Protein AF-A0A2B4QYE7-F1 (afdb_monomer)

Radius of gyration: 21.82 Å; Cα contacts (8 Å, |Δi|>4): 461; chains: 1; bounding box: 47×57×59 Å

pLDDT: mean 87.21, std 12.72, range [33.88, 98.0]

Foldseek 3Di:
DAAPCLPQQVVCVCVQVVQVPPADCVFLQAVLQAAPPPVRVVVVVVCCVAPPDQVHVVLVPAQLHPCLLVVLSVLCVVVDDPVCPVLVVLCVVLVNQDCVLQPLLVCNVVVVVVVVVSVVVVVVSVVVQDVDPVSVVPHHHHYDYDDDDDDPLVPCVLDQLSLQSCCRPNLPVRQKGFPLDDDPQQPDACVQQVVVAPPPDTPVRQSVSRQKMKGWQ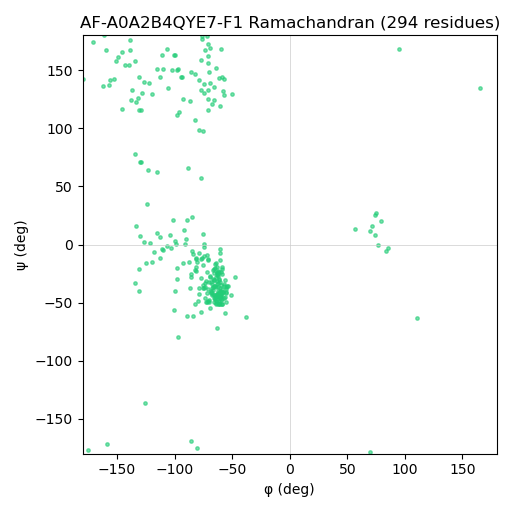CSSPPRDGRCPVPVVTDNRDAFGKMWIWGQHPVSGIGTAWMWGYSHDDPVTHIDGPVDDSVVNVVRSVRVVSSVVSNRD

Solvent-accessible surface area (backbone atoms only — not comparable to full-atom values): 16447 Å² total; per-residue (Å²): 36,46,65,38,43,38,60,51,46,56,60,42,32,61,54,43,47,56,19,68,69,77,41,54,87,85,29,68,39,10,57,68,39,33,64,58,41,34,59,41,71,58,56,52,48,51,29,56,74,44,31,71,34,93,86,14,51,41,36,76,73,40,41,34,6,85,57,16,44,56,51,47,38,62,61,53,57,78,74,67,54,79,69,78,69,39,60,76,58,48,34,50,75,34,58,60,63,49,54,91,58,44,43,90,35,55,48,59,64,49,50,52,52,51,48,50,53,52,52,49,54,50,47,58,62,43,54,78,78,36,90,49,75,82,50,56,78,77,72,48,30,41,29,30,63,90,91,88,90,88,74,83,65,82,82,46,76,85,42,51,54,54,52,33,44,33,46,34,63,39,98,52,50,75,64,54,29,50,35,81,67,81,55,86,49,53,79,83,49,60,87,79,43,37,88,76,52,54,90,98,52,45,62,74,52,33,32,74,72,52,29,23,30,32,36,76,36,60,80,52,52,97,50,51,44,15,34,75,91,40,92,92,42,76,68,43,75,84,54,20,27,41,39,35,32,38,46,40,95,87,46,47,36,27,65,49,39,36,26,48,48,72,58,69,46,97,91,34,55,77,45,29,86,85,50,53,75,65,59,34,49,49,52,53,47,53,52,46,51,36,50,46,58,42,24,72

Sequence (296 aa):
MITHLLRTHLFMEPVALASRRQLPALHPLWKLLSPHVRGVLAINTLGRERLIPAGGVADNTLSLGGGGHIALMKKYYKTLSWSSYDLPKVLKERGVLDANKLPGFYYRDDALRLWQAISDFAKDILSIYYHSDDDIQKASCQNVSHLGEVPLASKRWQDDRFYGAQFLNGCNPDTIKRCSKIPSNFPVTQELVGNLLDEGDTLKKAIKEGRLYMVDFKILEDIQLYGWNDENLEKRYMCAPFGLFYVKGTGDITPIAIQFHQEANETNPIWTPNDSELDWTFAKMWLRTADVQWHQ

InterPro domains:
  IPR000907 Lipoxygenase [PTHR11771] (1-138)
  IPR013819 Lipoxygenase, C-terminal [PF00305] (1-138)
  IPR013819 Lipoxygenase, C-terminal [PF00305] (155-296)
  IPR013819 Lipoxygenase, C-terminal [PS51393] (1-138)
  IPR013819 Lipoxygenase, C-terminal [PS51393] (157-296)
  IPR020834 Lipoxygenase, conserved site [PS00081] (26-36)
  IPR036226 Lipoxigenase, C-terminal domain superfamily [SSF48484] (1-138)
  IPR036226 Lipoxigenase, C-terminal domain superfamily [SSF48484] (151-296)

Mean predicted aligned error: 8.42 Å

Nearest PDB structures (foldseek):
  3vf1-assembly1_A  TM=9.430E-01  e=7.910E-16  Gersemia fruticosa
  3v99-assembly2_B  TM=8.945E-01  e=6.744E-14  Homo sapiens
  3v98-assembly1_A  TM=9.289E-01  e=6.415E-13  Homo sapiens
  7laf-assembly1_A  TM=8.996E-01  e=4.236E-13  Homo sapiens
  6n2w-assembly1_A  TM=9.153E-01  e=1.231E-12  Homo sapiens

Organism: Stylophora pistillata (NCBI:txid50429)

Secondary structure (DSSP, 8-state):
-IIIIIIIIIHHHHHHHHHHHH--TT-HHHHHTTTTSTTHHHHHHHIIIIISSTTSHHHHH-TTTTTHHHHHHHHHHTT--GGGG-HHHHHHHTT---TTTSTT-HHHHHHHHHHHHHHHHHHHHHHTT-SSHHHHTT--B----------GGGG-TT-HHHHHHHHHHSS-TTS-EE-SS--TTS---HHHHGGGS-TT--HHHHHHHT-EEEEE-GGGTTPPPTTTT-TTS--------EEEEEE-TTS-EEEEEEESSSS-BTTB-EE-TTS-HHHHHHHHHHHHHHHHHHH-

Structure (mmCIF, N/CA/C/O backbone):
data_AF-A0A2B4QYE7-F1
#
_entry.id   AF-A0A2B4QYE7-F1
#
loop_
_atom_site.group_PDB
_atom_site.id
_atom_site.type_symbol
_atom_site.label_atom_id
_atom_site.label_alt_id
_atom_site.label_comp_id
_atom_site.label_asym_id
_atom_site.label_entity_id
_atom_site.label_seq_id
_atom_site.pdbx_PDB_ins_code
_atom_site.Cartn_x
_atom_site.Cartn_y
_atom_site.Cartn_z
_atom_site.occupancy
_atom_site.B_iso_or_equiv
_atom_site.auth_seq_id
_atom_site.auth_comp_id
_atom_site.auth_asym_id
_atom_site.auth_atom_id
_atom_site.pdbx_PDB_model_num
ATOM 1 N N . MET A 1 1 ? 4.552 7.925 -1.707 1.00 8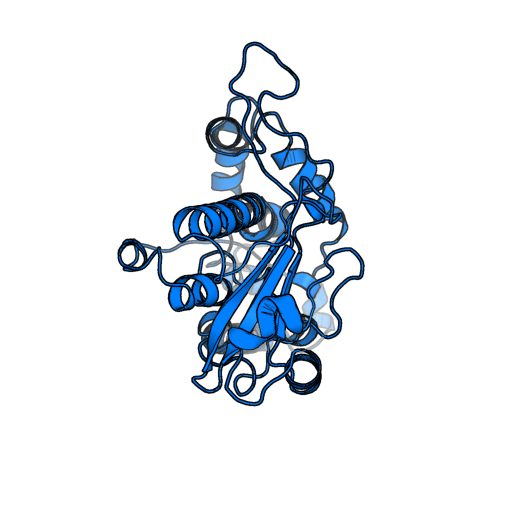9.31 1 MET A N 1
ATOM 2 C CA . MET A 1 1 ? 6.004 7.834 -1.939 1.00 89.31 1 MET A CA 1
ATOM 3 C C . MET A 1 1 ? 6.473 6.410 -2.177 1.00 89.31 1 MET A C 1
ATOM 5 O O . MET A 1 1 ? 7.343 6.192 -3.010 1.00 89.31 1 MET A O 1
ATOM 9 N N . ILE A 1 2 ? 5.955 5.440 -1.425 1.00 92.81 2 ILE A N 1
ATOM 10 C CA . ILE A 1 2 ? 6.353 4.033 -1.446 1.00 92.81 2 ILE A CA 1
ATOM 11 C C . ILE A 1 2 ? 5.645 3.249 -2.561 1.00 92.81 2 ILE A C 1
ATOM 13 O O . ILE A 1 2 ? 6.326 2.695 -3.420 1.00 92.81 2 ILE A O 1
ATOM 17 N N . THR A 1 3 ? 4.309 3.154 -2.551 1.00 91.12 3 THR A N 1
ATOM 18 C CA . THR A 1 3 ? 3.595 2.188 -3.418 1.00 91.12 3 THR A CA 1
ATOM 19 C C . THR A 1 3 ? 3.639 2.557 -4.897 1.00 91.12 3 THR A C 1
ATOM 21 O O . THR A 1 3 ? 3.795 1.666 -5.726 1.00 91.12 3 THR A O 1
ATOM 24 N N . HIS A 1 4 ? 3.539 3.843 -5.229 1.00 93.00 4 HIS A N 1
ATOM 25 C CA . HIS A 1 4 ? 3.579 4.316 -6.609 1.00 93.00 4 HIS A CA 1
ATOM 26 C C . HIS A 1 4 ? 4.994 4.792 -6.981 1.00 93.00 4 HIS A C 1
ATOM 28 O O . HIS A 1 4 ? 5.735 4.005 -7.570 1.00 93.00 4 HIS A O 1
ATOM 34 N N . LEU A 1 5 ? 5.440 6.000 -6.607 1.00 93.56 5 LEU A N 1
ATOM 35 C CA . LEU A 1 5 ? 6.708 6.546 -7.121 1.00 93.56 5 LEU A CA 1
ATOM 36 C C . LEU A 1 5 ? 7.925 5.631 -6.889 1.00 93.56 5 LEU A C 1
ATOM 38 O O . LEU A 1 5 ? 8.664 5.358 -7.834 1.00 93.56 5 LEU A O 1
ATOM 42 N N . LEU A 1 6 ? 8.143 5.122 -5.671 1.00 93.62 6 LEU A N 1
ATOM 43 C CA . LEU A 1 6 ? 9.280 4.233 -5.416 1.00 93.62 6 LEU A CA 1
ATOM 44 C C . LEU A 1 6 ? 9.114 2.865 -6.092 1.00 93.62 6 LEU A C 1
ATOM 46 O O . LEU A 1 6 ? 10.011 2.448 -6.821 1.00 93.62 6 LEU A O 1
ATOM 50 N N . ARG A 1 7 ? 8.008 2.153 -5.838 1.00 93.44 7 ARG A N 1
ATOM 51 C CA . ARG A 1 7 ? 7.858 0.736 -6.225 1.00 93.44 7 ARG A CA 1
ATOM 52 C C . ARG A 1 7 ? 7.455 0.498 -7.680 1.00 93.44 7 ARG A C 1
ATOM 54 O O . ARG A 1 7 ? 7.763 -0.574 -8.187 1.00 93.44 7 ARG A O 1
ATOM 61 N N . THR A 1 8 ? 6.831 1.450 -8.377 1.00 91.12 8 THR A N 1
ATOM 62 C CA . THR A 1 8 ? 6.569 1.307 -9.822 1.00 91.12 8 THR A CA 1
ATOM 63 C C . THR A 1 8 ? 7.586 2.078 -10.656 1.00 91.12 8 THR A C 1
ATOM 65 O O . THR A 1 8 ? 8.278 1.476 -11.473 1.00 91.12 8 THR A O 1
ATOM 68 N N . HIS A 1 9 ? 7.737 3.387 -10.439 1.00 93.44 9 HIS A N 1
ATOM 69 C CA . HIS A 1 9 ? 8.561 4.237 -11.309 1.00 93.44 9 HIS A CA 1
ATOM 70 C C . HIS A 1 9 ? 10.060 4.077 -11.051 1.00 93.44 9 HIS A C 1
ATOM 72 O O . HIS A 1 9 ? 10.808 3.745 -11.970 1.00 93.44 9 HIS A O 1
ATOM 78 N N . LEU A 1 10 ? 10.526 4.318 -9.822 1.00 92.88 10 LEU A N 1
ATOM 79 C CA . LEU A 1 10 ? 11.963 4.353 -9.518 1.00 92.88 10 LEU A CA 1
ATOM 80 C C . LEU A 1 10 ? 12.586 2.950 -9.467 1.00 92.88 10 LEU A C 1
ATOM 82 O O . LEU A 1 10 ? 13.703 2.771 -9.942 1.00 92.88 10 LEU A O 1
ATOM 86 N N . PHE A 1 11 ? 11.877 1.940 -8.951 1.00 90.12 11 PHE A N 1
ATOM 87 C CA . PHE A 1 11 ? 12.387 0.564 -8.881 1.00 90.12 11 PHE A CA 1
ATOM 88 C C . PHE A 1 11 ? 12.497 -0.107 -10.262 1.00 90.12 11 PHE A C 1
ATOM 90 O O . PHE A 1 11 ? 13.423 -0.884 -10.496 1.00 90.12 11 PHE A O 1
ATOM 97 N N . MET A 1 12 ? 11.615 0.232 -11.210 1.00 90.25 12 MET A N 1
ATOM 98 C CA . MET A 1 12 ? 11.707 -0.268 -12.589 1.00 90.25 12 MET A CA 1
ATOM 99 C C . MET A 1 12 ? 12.661 0.547 -13.471 1.00 90.25 12 MET A C 1
ATOM 101 O O . MET A 1 12 ? 12.963 0.118 -14.584 1.00 90.25 12 MET A O 1
ATOM 105 N N . GLU A 1 13 ? 13.183 1.691 -13.018 1.00 89.62 13 GLU A N 1
ATOM 106 C CA . GLU A 1 13 ? 14.114 2.497 -13.816 1.00 89.62 13 GLU A CA 1
ATOM 107 C C . GLU A 1 13 ? 15.478 1.821 -14.039 1.00 89.62 13 GLU A C 1
ATOM 109 O O . GLU A 1 13 ? 15.919 1.788 -15.190 1.00 89.62 13 GLU A O 1
ATOM 114 N N . PRO A 1 14 ? 16.123 1.187 -13.034 1.00 86.88 14 PRO A N 1
ATOM 115 C CA . PRO A 1 14 ? 17.277 0.320 -13.262 1.00 86.88 14 PRO A CA 1
ATOM 116 C C . PRO A 1 14 ? 16.987 -0.802 -14.260 1.00 86.88 14 PRO A C 1
ATOM 118 O O . PRO A 1 14 ? 17.834 -1.084 -15.103 1.00 86.88 14 PRO A O 1
ATOM 121 N N . VAL A 1 15 ? 15.783 -1.392 -14.235 1.00 83.88 15 VAL A N 1
ATOM 122 C CA . VAL A 1 15 ? 15.375 -2.403 -15.224 1.00 83.88 15 VAL A CA 1
ATOM 123 C C . VAL A 1 15 ? 15.281 -1.771 -16.610 1.00 83.88 15 VAL A C 1
ATOM 125 O O . VAL A 1 15 ? 15.893 -2.279 -17.545 1.00 83.88 15 VAL A O 1
ATOM 128 N N . ALA A 1 16 ? 14.596 -0.634 -16.758 1.00 83.56 16 ALA A N 1
ATOM 129 C CA . ALA A 1 16 ? 14.464 0.108 -18.014 1.00 83.56 16 ALA A CA 1
ATOM 130 C C . ALA A 1 16 ? 15.818 0.589 -18.580 1.00 83.56 16 ALA A C 1
ATOM 132 O O . ALA A 1 16 ? 15.993 0.647 -19.797 1.00 83.56 16 ALA A O 1
ATOM 133 N N . LEU A 1 17 ? 16.789 0.899 -17.716 1.00 80.94 17 LEU A N 1
ATOM 134 C CA . LEU A 1 17 ? 18.129 1.348 -18.093 1.00 80.94 17 LEU A CA 1
ATOM 135 C C . LEU A 1 17 ? 19.067 0.186 -18.439 1.00 80.94 17 LEU A C 1
ATOM 137 O O . LEU A 1 17 ? 19.680 0.205 -19.504 1.00 80.94 17 LEU A O 1
ATOM 141 N N . ALA A 1 18 ? 19.176 -0.827 -17.573 1.00 77.88 18 ALA A N 1
ATOM 142 C CA . ALA A 1 18 ? 19.977 -2.024 -17.834 1.00 77.88 18 ALA A CA 1
ATOM 143 C C . ALA A 1 18 ? 19.497 -2.715 -19.114 1.00 77.88 18 ALA A C 1
ATOM 145 O O . ALA A 1 18 ? 20.308 -3.076 -19.967 1.00 77.88 18 ALA A O 1
ATOM 146 N N . SER A 1 19 ? 18.173 -2.769 -19.299 1.00 76.31 19 SER A N 1
ATOM 147 C CA . SER A 1 19 ? 17.573 -3.288 -20.520 1.00 76.31 19 SER A CA 1
ATOM 148 C C . SER A 1 19 ? 17.992 -2.497 -21.769 1.00 76.31 19 SER A C 1
ATOM 150 O O . SER A 1 19 ? 18.412 -3.094 -22.754 1.00 76.31 19 SER A O 1
ATOM 152 N N . ARG A 1 20 ? 18.010 -1.152 -21.738 1.00 78.19 20 ARG A N 1
ATOM 153 C CA . ARG A 1 20 ? 18.518 -0.348 -22.877 1.00 78.19 20 ARG A CA 1
ATOM 154 C C . ARG A 1 20 ? 19.996 -0.553 -23.186 1.00 78.19 20 ARG A C 1
ATOM 156 O O . ARG A 1 20 ? 20.420 -0.226 -24.290 1.00 78.19 20 ARG A O 1
ATOM 163 N N . ARG A 1 21 ? 20.793 -0.996 -22.213 1.00 75.62 21 ARG A N 1
ATOM 164 C CA . ARG A 1 21 ? 22.256 -0.882 -22.262 1.00 75.62 21 ARG A CA 1
ATOM 165 C C . ARG A 1 21 ? 23.001 -2.122 -22.726 1.00 75.62 21 ARG A C 1
ATOM 167 O O . ARG A 1 21 ? 24.172 -1.984 -23.062 1.00 75.62 21 ARG A O 1
ATOM 174 N N . GLN A 1 22 ? 22.412 -3.314 -22.675 1.00 72.56 22 GLN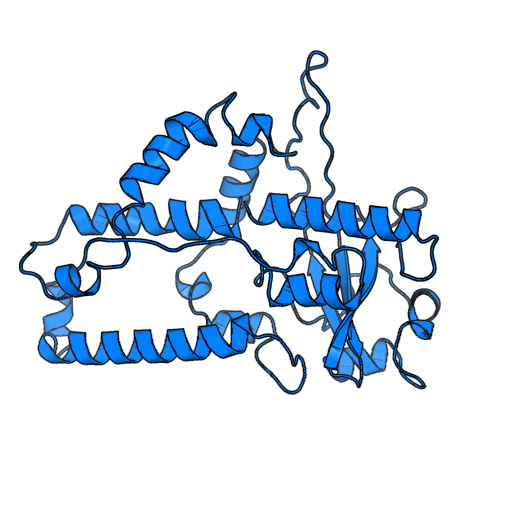 A N 1
ATOM 175 C CA . GLN A 1 22 ? 23.169 -4.562 -22.888 1.00 72.56 22 GLN A CA 1
ATOM 176 C C . GLN A 1 22 ? 22.698 -5.364 -24.117 1.00 72.56 22 GLN A C 1
ATOM 178 O O . GLN A 1 22 ? 23.299 -6.382 -24.439 1.00 72.56 22 GLN A O 1
ATOM 183 N N . LEU A 1 23 ? 21.608 -4.948 -24.779 1.00 71.19 23 LEU A N 1
ATOM 184 C CA . LEU A 1 23 ? 20.638 -5.897 -25.340 1.00 71.19 23 LEU A CA 1
ATOM 185 C C . LEU A 1 23 ? 20.165 -5.486 -26.749 1.00 71.19 23 LEU A C 1
ATOM 187 O O . LEU A 1 23 ? 19.668 -4.370 -26.912 1.00 71.19 23 LEU A O 1
ATOM 191 N N . PRO A 1 24 ? 20.294 -6.346 -27.781 1.00 75.06 24 PRO A N 1
ATOM 192 C CA . PRO A 1 24 ? 19.899 -6.004 -29.152 1.00 75.06 24 PRO A CA 1
ATOM 193 C C . PRO A 1 24 ? 18.381 -5.878 -29.364 1.00 75.06 24 PRO A C 1
ATOM 195 O O . PRO A 1 24 ? 17.604 -6.662 -28.833 1.00 75.06 24 PRO A O 1
ATOM 198 N N . ALA A 1 25 ? 17.940 -5.009 -30.280 1.00 74.50 25 ALA A N 1
ATOM 199 C CA . ALA A 1 25 ? 16.522 -4.909 -30.676 1.00 74.50 25 ALA A CA 1
ATOM 200 C C . ALA A 1 25 ? 15.964 -6.172 -31.384 1.00 74.50 25 ALA A C 1
ATOM 202 O O . ALA A 1 25 ? 14.748 -6.371 -31.494 1.00 74.50 25 ALA A O 1
ATOM 203 N N . LEU A 1 26 ? 16.848 -7.053 -31.865 1.00 77.75 26 LEU A N 1
ATOM 204 C CA . LEU A 1 26 ? 16.494 -8.375 -32.397 1.00 77.75 26 LEU A CA 1
ATOM 205 C C . LEU A 1 26 ? 16.139 -9.389 -31.299 1.00 77.75 26 LEU A C 1
ATOM 207 O O . LEU A 1 26 ? 15.509 -10.398 -31.594 1.00 77.75 26 LEU A O 1
ATOM 211 N N . HIS A 1 27 ? 16.511 -9.117 -30.052 1.00 76.81 27 HIS A N 1
ATOM 212 C CA . HIS A 1 27 ? 16.502 -10.087 -28.971 1.00 76.81 27 HIS A CA 1
ATOM 213 C C . HIS A 1 27 ? 15.078 -10.500 -28.528 1.00 76.81 27 HIS A C 1
ATOM 215 O O . HIS A 1 27 ? 14.226 -9.620 -28.382 1.00 76.81 27 HIS A O 1
ATOM 221 N N . PRO A 1 28 ? 14.788 -11.787 -28.236 1.00 79.31 28 PRO A N 1
ATOM 222 C CA . PRO A 1 28 ? 13.455 -12.223 -27.801 1.00 79.31 28 PRO A CA 1
ATOM 223 C C . PRO A 1 28 ? 12.987 -11.515 -26.528 1.00 79.31 28 PRO A C 1
ATOM 225 O O . PRO A 1 28 ? 11.938 -10.876 -26.530 1.00 79.31 28 PRO A O 1
ATOM 228 N N . LEU A 1 29 ? 13.811 -11.502 -25.474 1.00 78.44 29 LEU A N 1
ATOM 229 C CA . LEU A 1 29 ? 13.509 -10.720 -24.275 1.00 78.44 29 LEU A CA 1
ATOM 230 C C . LEU A 1 29 ? 13.455 -9.203 -24.529 1.00 78.44 29 LEU A C 1
ATOM 232 O O . LEU A 1 29 ? 12.700 -8.550 -23.815 1.00 78.44 29 LEU A O 1
ATOM 236 N N . TRP A 1 30 ? 14.149 -8.628 -25.536 1.00 79.12 30 TRP A N 1
ATOM 237 C CA . TRP A 1 30 ? 13.866 -7.235 -25.930 1.00 79.12 30 TRP A CA 1
ATOM 238 C C . TRP A 1 30 ? 12.392 -7.132 -26.286 1.00 79.12 30 TRP A C 1
ATOM 240 O O . TRP A 1 30 ? 11.671 -6.412 -25.612 1.00 79.12 30 TRP A O 1
ATOM 250 N N . LYS A 1 31 ? 11.937 -7.914 -27.271 1.00 79.62 31 L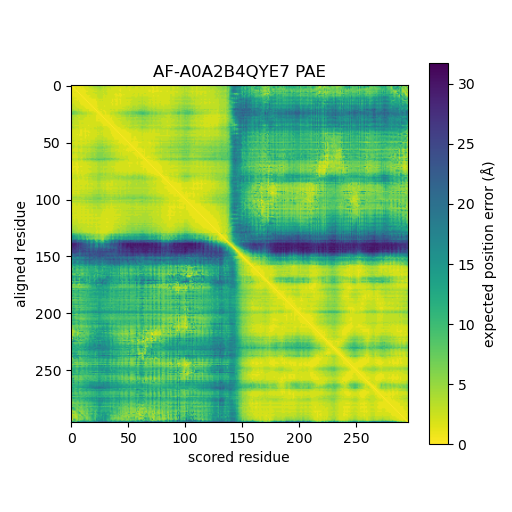YS A N 1
ATOM 251 C CA . LYS A 1 31 ? 10.563 -7.876 -27.796 1.00 79.62 31 LYS A CA 1
ATOM 252 C C . LYS A 1 31 ? 9.505 -8.174 -26.727 1.00 79.62 31 LYS A C 1
ATOM 254 O O . LYS A 1 31 ? 8.521 -7.444 -26.663 1.00 79.62 31 LYS A O 1
ATOM 259 N N . LEU A 1 32 ? 9.717 -9.175 -25.867 1.00 83.38 32 LEU A N 1
ATOM 260 C CA . LEU A 1 32 ? 8.792 -9.502 -24.773 1.00 83.38 32 LEU A CA 1
ATOM 261 C C . LEU A 1 32 ? 8.699 -8.368 -23.751 1.00 83.38 32 LEU A C 1
ATOM 263 O O . LEU A 1 32 ? 7.608 -7.935 -23.412 1.00 83.38 32 LEU A O 1
ATOM 267 N N . LEU A 1 33 ? 9.832 -7.834 -23.294 1.00 84.31 33 LEU A N 1
ATOM 268 C CA . LEU A 1 33 ? 9.839 -6.691 -22.383 1.00 84.31 33 LEU A CA 1
ATOM 269 C C . LEU A 1 33 ? 9.740 -5.355 -23.130 1.00 84.31 33 LEU A C 1
ATOM 271 O O . LEU A 1 33 ? 10.177 -4.367 -22.551 1.00 84.31 33 LEU A O 1
ATOM 275 N N . SER A 1 34 ? 9.192 -5.340 -24.363 1.00 82.44 34 SER A N 1
ATOM 276 C CA . SER A 1 34 ? 8.970 -4.180 -25.252 1.00 82.44 34 SER A CA 1
ATOM 277 C C . SER A 1 34 ? 7.564 -3.570 -25.279 1.00 82.44 34 SER A C 1
ATOM 279 O O . SER A 1 34 ? 7.411 -2.563 -25.969 1.00 82.44 34 SER A O 1
ATOM 281 N N . PRO A 1 35 ? 6.562 -4.042 -24.521 1.00 87.44 35 PRO A N 1
ATOM 282 C CA . PRO A 1 35 ? 5.332 -3.293 -24.265 1.00 87.44 35 PRO A CA 1
ATOM 283 C C . PRO A 1 35 ? 5.042 -3.087 -22.759 1.00 87.44 35 PRO A C 1
ATOM 285 O O . PRO A 1 35 ? 3.883 -3.057 -22.356 1.00 87.44 35 PRO A O 1
ATOM 288 N N . HIS A 1 36 ? 6.089 -2.910 -21.930 1.00 87.19 36 HIS A N 1
ATOM 289 C CA . HIS A 1 36 ? 6.006 -2.611 -20.486 1.00 87.19 36 HIS A CA 1
ATOM 290 C C . HIS A 1 36 ? 6.860 -1.419 -19.934 1.00 87.19 36 HIS A C 1
ATOM 292 O O . HIS A 1 36 ? 6.361 -0.679 -19.096 1.00 87.19 36 HIS A O 1
ATOM 298 N N . VAL A 1 37 ? 8.119 -1.163 -20.356 1.00 86.25 37 VAL A N 1
ATOM 299 C CA . VAL A 1 37 ? 9.057 -0.197 -19.689 1.00 86.25 37 VAL A CA 1
ATOM 300 C C . VAL A 1 37 ? 9.533 1.079 -20.450 1.00 86.25 37 VAL A C 1
ATOM 302 O O . VAL A 1 37 ? 10.408 1.788 -19.949 1.00 86.25 37 VAL A O 1
ATOM 305 N N . ARG A 1 38 ? 8.991 1.461 -21.625 1.00 87.00 38 ARG A N 1
ATOM 306 C CA . ARG A 1 38 ? 9.147 2.851 -22.172 1.00 87.00 38 ARG A CA 1
ATOM 307 C C . ARG A 1 38 ? 8.105 3.747 -21.504 1.00 87.00 38 ARG A C 1
ATOM 309 O O . ARG A 1 38 ? 7.004 3.301 -21.207 1.00 87.00 38 ARG A O 1
ATOM 316 N N . GLY A 1 39 ? 8.462 5.010 -21.298 1.00 89.12 39 GLY A N 1
ATOM 317 C CA . GLY A 1 39 ? 7.766 5.919 -20.392 1.00 89.12 39 GLY A CA 1
ATOM 318 C C . GLY A 1 39 ? 8.674 6.193 -19.201 1.00 89.12 39 GLY A C 1
ATOM 319 O O . GLY A 1 39 ? 9.167 7.308 -19.090 1.00 89.12 39 GLY A O 1
ATOM 320 N N . VAL A 1 40 ? 9.000 5.149 -18.426 1.00 92.00 40 VAL A N 1
ATOM 321 C CA . VAL A 1 40 ? 9.794 5.181 -17.175 1.00 92.00 40 VAL A CA 1
ATOM 322 C C . VAL A 1 40 ? 10.966 6.175 -17.208 1.00 92.00 40 VAL A C 1
ATOM 324 O O . VAL A 1 40 ? 10.945 7.165 -16.493 1.00 92.00 40 VAL A O 1
ATOM 327 N N . LEU A 1 41 ? 11.955 6.005 -18.093 1.00 91.12 41 LEU A N 1
ATOM 328 C CA . LEU A 1 41 ? 13.129 6.900 -18.135 1.00 91.12 41 LEU A CA 1
ATOM 329 C C . LEU A 1 41 ? 12.788 8.377 -18.431 1.00 91.12 41 LEU A C 1
ATOM 331 O O . LEU A 1 41 ? 13.483 9.277 -17.962 1.00 91.12 41 LEU A O 1
ATOM 335 N N . ALA A 1 42 ? 11.726 8.640 -19.199 1.00 91.56 42 ALA A N 1
ATOM 336 C CA . ALA A 1 42 ? 11.290 9.997 -19.518 1.00 91.56 42 ALA A CA 1
ATOM 337 C C . ALA A 1 42 ? 10.484 10.610 -18.363 1.00 91.56 42 ALA A C 1
ATOM 339 O O . ALA A 1 42 ? 10.797 11.714 -17.920 1.00 91.56 42 ALA A O 1
ATOM 340 N N . ILE A 1 43 ? 9.497 9.880 -17.827 1.00 93.25 43 ILE A N 1
ATOM 341 C CA . ILE A 1 43 ? 8.658 10.365 -16.723 1.00 93.25 43 ILE A CA 1
ATOM 342 C C . ILE A 1 43 ? 9.448 10.499 -15.417 1.00 93.25 43 ILE A C 1
ATOM 344 O O . ILE A 1 43 ? 9.219 11.448 -14.679 1.00 93.25 43 ILE A O 1
ATOM 348 N N . ASN A 1 44 ? 10.449 9.650 -15.168 1.00 95.38 44 ASN A N 1
ATOM 349 C CA . ASN A 1 44 ? 11.328 9.776 -14.004 1.00 95.38 44 ASN A CA 1
ATOM 350 C C . ASN A 1 44 ? 12.306 10.950 -14.141 1.00 95.38 44 ASN A C 1
ATOM 352 O O . ASN A 1 44 ? 12.663 11.568 -13.140 1.00 95.38 44 ASN A O 1
ATOM 356 N N . THR A 1 45 ? 12.724 11.293 -15.364 1.00 94.25 45 THR A N 1
ATOM 357 C CA . THR A 1 45 ? 13.566 12.475 -15.612 1.00 94.25 45 THR A CA 1
ATOM 358 C C . THR A 1 45 ? 12.763 13.758 -15.412 1.00 94.25 45 THR A C 1
ATOM 360 O O . THR A 1 45 ? 13.149 14.580 -14.586 1.00 94.25 45 THR A O 1
ATOM 363 N N . LEU A 1 46 ? 11.566 13.851 -16.004 1.00 94.25 46 LEU A N 1
ATOM 364 C CA . LEU A 1 46 ? 10.600 14.912 -15.685 1.00 94.25 46 LEU A CA 1
ATOM 365 C C . LEU A 1 46 ? 10.240 14.931 -14.188 1.00 94.25 46 LEU A C 1
ATOM 367 O O . LEU A 1 46 ? 10.081 15.995 -13.598 1.00 94.25 46 LEU A O 1
ATOM 371 N N . GLY A 1 47 ? 10.167 13.766 -13.544 1.00 92.75 47 GLY A N 1
ATOM 372 C CA . GLY A 1 47 ? 9.941 13.625 -12.109 1.00 92.75 47 GLY A CA 1
ATOM 373 C C . GLY A 1 47 ? 11.057 14.257 -11.275 1.00 92.75 47 GLY A C 1
ATOM 374 O O . GLY A 1 47 ? 10.771 15.015 -10.351 1.00 92.75 47 GLY A O 1
ATOM 375 N N . ARG A 1 48 ? 12.325 14.026 -11.631 1.00 95.69 48 ARG A N 1
ATOM 376 C CA . ARG A 1 48 ? 13.490 14.675 -11.001 1.00 95.69 48 ARG A CA 1
ATOM 377 C C . ARG A 1 48 ? 13.557 16.183 -11.266 1.00 95.69 48 ARG A C 1
ATOM 379 O O . ARG A 1 48 ? 14.046 16.910 -10.412 1.00 95.69 48 ARG A O 1
ATOM 386 N N . GLU A 1 49 ? 13.049 16.650 -12.405 1.00 94.06 49 GLU A N 1
ATOM 387 C CA . GLU A 1 49 ? 13.034 18.074 -12.782 1.00 94.06 49 GLU A CA 1
ATOM 388 C C . GLU A 1 49 ? 11.829 18.865 -12.247 1.00 94.06 49 GLU A C 1
ATOM 390 O O . GLU A 1 49 ? 11.910 20.087 -12.133 1.00 94.06 49 GLU A O 1
ATOM 395 N N . ARG A 1 50 ? 10.691 18.208 -11.972 1.00 92.56 50 ARG A N 1
ATOM 396 C CA . ARG A 1 50 ? 9.400 18.878 -11.701 1.00 92.56 50 ARG A CA 1
ATOM 397 C C . ARG A 1 50 ? 8.637 18.336 -10.494 1.00 92.56 50 ARG A C 1
ATOM 399 O O . ARG A 1 50 ? 7.942 19.106 -9.840 1.00 92.56 50 ARG A O 1
ATOM 406 N N . LEU A 1 51 ? 8.727 17.036 -10.202 1.00 93.56 51 LEU A N 1
ATOM 407 C CA . LEU A 1 51 ? 7.964 16.402 -9.119 1.00 93.56 51 LEU A CA 1
ATOM 408 C C . LEU A 1 51 ? 8.726 16.443 -7.792 1.00 93.56 51 LEU A C 1
ATOM 410 O O . LEU A 1 51 ? 8.242 17.068 -6.857 1.00 93.56 51 LEU A O 1
ATOM 414 N N . ILE A 1 52 ? 9.905 15.820 -7.721 1.00 94.94 52 ILE A N 1
ATOM 415 C CA . ILE A 1 52 ? 10.687 15.635 -6.483 1.00 94.94 52 ILE A CA 1
ATOM 416 C C . ILE A 1 52 ? 11.938 16.531 -6.259 1.00 94.94 52 ILE A C 1
ATOM 418 O O . ILE A 1 52 ? 12.678 16.234 -5.318 1.00 94.94 52 ILE A O 1
ATOM 422 N N . PRO A 1 53 ? 12.264 17.582 -7.048 1.00 94.44 53 PRO A N 1
ATOM 423 C CA . PRO A 1 53 ? 13.288 18.536 -6.621 1.00 94.44 53 PRO A CA 1
ATOM 424 C C . PRO A 1 53 ? 12.743 19.448 -5.510 1.00 94.44 53 PRO A C 1
ATOM 426 O O . PRO A 1 53 ? 11.532 19.524 -5.295 1.00 94.44 53 PRO A O 1
ATOM 429 N N . ALA A 1 54 ? 13.633 20.185 -4.841 1.00 92.56 54 ALA A N 1
ATOM 430 C CA . ALA A 1 54 ? 13.236 21.218 -3.886 1.00 92.56 54 ALA A CA 1
ATOM 431 C C . ALA A 1 54 ? 12.333 22.266 -4.566 1.00 92.56 54 ALA A C 1
ATOM 433 O O . ALA A 1 54 ? 12.669 22.777 -5.636 1.00 92.56 54 ALA A O 1
ATOM 434 N N . GLY A 1 55 ? 11.177 22.555 -3.967 1.00 90.00 55 GLY A N 1
ATOM 435 C CA . GLY A 1 55 ? 10.143 23.415 -4.557 1.00 90.00 55 GLY A CA 1
ATOM 436 C C . GLY A 1 55 ? 9.342 22.770 -5.700 1.00 90.00 55 GLY A C 1
ATOM 437 O O . GLY A 1 55 ? 8.558 23.456 -6.352 1.00 90.00 55 GLY A O 1
ATOM 438 N N . GLY A 1 56 ? 9.513 21.468 -5.955 1.00 91.44 56 GLY A N 1
ATOM 439 C CA . GLY A 1 56 ? 8.748 20.704 -6.945 1.00 91.44 56 GLY A CA 1
ATOM 440 C C . GLY A 1 56 ? 7.294 20.435 -6.538 1.00 91.44 56 GLY A C 1
ATOM 441 O O . GLY A 1 56 ? 6.834 20.814 -5.459 1.00 91.44 56 GLY A O 1
ATOM 442 N N . VAL A 1 57 ? 6.537 19.747 -7.396 1.00 92.75 57 VAL A N 1
ATOM 443 C CA . VAL A 1 57 ? 5.118 19.430 -7.138 1.00 92.75 57 VAL A CA 1
ATOM 444 C C . VAL A 1 57 ? 4.930 18.598 -5.861 1.00 92.75 57 VAL A C 1
ATOM 446 O O . VAL A 1 57 ? 3.963 18.828 -5.141 1.00 92.75 57 VAL A O 1
ATOM 449 N N . ALA A 1 58 ? 5.849 17.687 -5.526 1.00 90.00 58 ALA A N 1
ATOM 450 C CA . ALA A 1 58 ? 5.799 16.905 -4.289 1.00 90.00 58 ALA A CA 1
ATOM 451 C C . ALA A 1 58 ? 5.926 17.803 -3.049 1.00 90.00 58 ALA A C 1
ATOM 453 O O . ALA A 1 58 ? 5.121 17.682 -2.128 1.00 90.00 58 ALA A O 1
ATOM 454 N N . ASP A 1 59 ? 6.856 18.764 -3.054 1.00 90.75 59 ASP A N 1
ATOM 455 C CA . ASP A 1 59 ? 6.978 19.753 -1.976 1.00 90.75 59 ASP A CA 1
ATOM 456 C C . ASP A 1 59 ? 5.706 20.592 -1.820 1.00 90.75 59 ASP A C 1
ATOM 458 O O . ASP A 1 59 ? 5.245 20.836 -0.707 1.00 90.75 59 ASP A O 1
ATOM 462 N N . ASN A 1 60 ? 5.079 20.971 -2.932 1.00 87.44 60 ASN A N 1
ATOM 463 C CA . ASN A 1 60 ? 3.884 21.810 -2.919 1.00 87.44 60 ASN A CA 1
ATOM 464 C C . ASN A 1 60 ? 2.571 21.054 -2.635 1.00 87.44 60 ASN A C 1
ATOM 466 O O . ASN A 1 60 ? 1.581 21.715 -2.333 1.00 87.44 60 ASN A O 1
ATOM 470 N N . THR A 1 61 ? 2.539 19.714 -2.673 1.00 88.69 61 THR A N 1
ATOM 471 C CA . THR A 1 61 ? 1.292 18.920 -2.525 1.00 88.69 61 THR A CA 1
ATOM 472 C C . THR A 1 61 ? 1.299 17.870 -1.412 1.00 88.69 61 THR A C 1
ATOM 474 O O . THR A 1 61 ? 0.233 17.392 -1.026 1.00 88.69 61 THR A O 1
ATOM 477 N N . LEU A 1 62 ? 2.462 17.496 -0.874 1.00 89.19 62 LEU A N 1
ATOM 478 C CA . LEU A 1 62 ? 2.583 16.471 0.165 1.00 89.19 62 LEU A CA 1
ATOM 479 C C . LEU A 1 62 ? 2.801 17.094 1.551 1.00 89.19 62 LEU A C 1
ATOM 481 O O . LEU A 1 62 ? 3.453 18.133 1.686 1.00 89.19 62 LEU A O 1
ATOM 485 N N . SER A 1 63 ? 2.340 16.414 2.608 1.00 91.88 63 SER A N 1
ATOM 486 C CA . SER A 1 63 ? 2.764 16.721 3.986 1.00 91.88 63 SER A CA 1
ATOM 487 C C . SER A 1 63 ? 4.266 16.476 4.173 1.00 91.88 63 SER A C 1
ATOM 489 O O . SER A 1 63 ? 4.896 17.088 5.030 1.00 91.88 63 SER A O 1
ATOM 491 N N . LEU A 1 64 ? 4.837 15.597 3.341 1.00 91.69 64 LEU A N 1
ATOM 492 C CA . LEU A 1 64 ? 6.253 15.233 3.293 1.00 91.69 64 LEU A CA 1
ATOM 493 C C . LEU A 1 64 ? 7.108 16.106 2.353 1.00 91.69 64 LEU A C 1
ATOM 495 O O . LEU A 1 64 ? 8.189 15.691 1.918 1.00 91.69 64 LEU A O 1
ATOM 499 N N . GLY A 1 65 ? 6.647 17.310 2.018 1.00 89.19 65 GLY A N 1
ATOM 500 C CA . GLY A 1 65 ? 7.488 18.305 1.353 1.00 89.19 65 GLY A CA 1
ATOM 501 C C . GLY A 1 65 ? 8.728 18.696 2.172 1.00 89.19 65 GLY A C 1
ATOM 502 O O . GLY A 1 65 ? 8.850 18.367 3.351 1.00 89.19 65 GLY A O 1
ATOM 503 N N . GLY A 1 66 ? 9.671 19.400 1.549 1.00 88.94 66 GLY A N 1
ATOM 504 C CA . GLY A 1 66 ? 10.944 19.787 2.166 1.00 88.94 66 GLY A CA 1
ATOM 505 C C . GLY A 1 66 ? 11.924 18.615 2.272 1.00 88.94 66 GLY A C 1
ATOM 506 O O . GLY A 1 66 ? 12.744 18.560 3.183 1.00 88.94 66 GLY A O 1
ATOM 507 N N . GLY A 1 67 ? 11.813 17.632 1.372 1.00 91.19 67 GLY A N 1
ATOM 508 C CA . GLY A 1 67 ? 12.690 16.456 1.329 1.00 91.19 67 GLY A CA 1
ATOM 509 C C . GLY A 1 67 ? 12.323 15.295 2.268 1.00 91.19 67 GLY A C 1
ATOM 510 O O . GLY A 1 67 ? 12.912 14.219 2.134 1.00 91.19 67 GLY A O 1
ATOM 511 N N . GLY A 1 68 ? 11.318 15.431 3.144 1.00 93.44 68 GLY A N 1
ATOM 512 C CA . GLY A 1 68 ? 10.806 14.316 3.962 1.00 93.44 68 GLY A CA 1
ATOM 513 C C . GLY A 1 68 ? 10.371 13.111 3.117 1.00 93.44 68 GLY A C 1
ATOM 514 O O . GLY A 1 68 ? 10.651 11.957 3.439 1.00 93.44 68 GLY A O 1
ATOM 515 N N . HIS A 1 69 ? 9.796 13.377 1.946 1.00 93.56 69 HIS A N 1
ATOM 516 C CA . HIS A 1 69 ? 9.391 12.376 0.965 1.00 93.56 69 HIS A CA 1
ATOM 517 C C . HIS A 1 69 ? 10.586 11.600 0.373 1.00 93.56 69 HIS A C 1
ATOM 519 O O . HIS A 1 69 ? 10.494 10.388 0.160 1.00 93.56 69 HIS A O 1
ATOM 525 N N . ILE A 1 70 ? 11.738 12.259 0.181 1.00 93.81 70 ILE A N 1
ATOM 526 C CA . ILE A 1 70 ? 13.004 11.612 -0.202 1.00 93.81 70 ILE A CA 1
ATOM 527 C C . ILE A 1 70 ? 13.527 10.739 0.946 1.00 93.81 70 ILE A C 1
ATOM 529 O O . ILE A 1 70 ? 13.992 9.622 0.705 1.00 93.81 70 ILE A O 1
ATOM 533 N N . ALA A 1 71 ? 13.449 11.223 2.190 1.00 94.81 71 ALA A N 1
ATOM 534 C CA . ALA A 1 71 ? 13.866 10.465 3.370 1.00 94.81 71 ALA A CA 1
ATOM 535 C C . ALA A 1 71 ? 13.027 9.186 3.546 1.00 94.81 71 ALA A C 1
ATOM 537 O O . ALA A 1 71 ? 13.596 8.110 3.730 1.00 94.81 71 ALA A O 1
ATOM 538 N N . LEU A 1 72 ? 11.703 9.270 3.376 1.00 95.38 72 LEU A N 1
ATOM 539 C CA . LEU A 1 72 ? 10.799 8.116 3.406 1.00 95.38 72 LEU A CA 1
ATOM 540 C C . LEU A 1 72 ? 11.137 7.083 2.320 1.00 95.38 72 LEU A C 1
ATOM 542 O O . LEU A 1 72 ? 11.248 5.894 2.624 1.00 95.38 72 LEU A O 1
ATOM 546 N N . MET A 1 73 ? 11.367 7.515 1.073 1.00 95.38 73 MET A N 1
ATOM 547 C CA . MET A 1 73 ? 11.793 6.596 0.008 1.00 95.38 73 MET A CA 1
ATOM 548 C C . MET A 1 73 ? 13.129 5.919 0.342 1.00 95.38 73 MET A C 1
ATOM 550 O O . MET A 1 73 ? 13.252 4.706 0.187 1.00 95.38 73 MET A O 1
ATOM 554 N N . LYS A 1 74 ? 14.111 6.662 0.872 1.00 93.19 74 LYS A N 1
ATOM 555 C CA . LYS A 1 74 ? 15.401 6.108 1.327 1.00 93.19 74 LYS A CA 1
ATOM 556 C C . LYS A 1 74 ? 15.262 5.162 2.532 1.00 93.19 74 LYS A C 1
ATOM 558 O O . LYS A 1 74 ? 16.071 4.243 2.657 1.00 93.19 74 LYS A O 1
ATOM 563 N N . LYS A 1 75 ? 14.270 5.368 3.409 1.00 95.44 75 LYS A N 1
ATOM 564 C CA . LYS A 1 75 ? 13.952 4.494 4.557 1.00 95.44 75 LYS A CA 1
ATOM 565 C C . LYS A 1 75 ? 13.362 3.166 4.070 1.00 95.44 75 LYS A C 1
ATOM 567 O O . LYS A 1 75 ? 13.873 2.116 4.446 1.00 95.44 75 LYS A O 1
ATOM 572 N N . TYR A 1 76 ? 12.368 3.206 3.177 1.00 94.38 76 TYR A N 1
ATOM 573 C CA . TYR A 1 76 ? 11.707 2.002 2.648 1.00 94.38 76 TYR A CA 1
ATOM 574 C C . TYR A 1 76 ? 12.547 1.236 1.612 1.00 94.38 76 TYR A C 1
ATOM 576 O O . TYR A 1 76 ? 12.525 0.012 1.599 1.00 94.38 76 TYR A O 1
ATOM 584 N N . TYR A 1 77 ? 13.336 1.903 0.760 1.00 90.56 77 TYR A N 1
ATOM 585 C CA . TYR A 1 77 ? 14.139 1.215 -0.268 1.00 90.56 77 TYR A CA 1
ATOM 586 C C . TYR A 1 77 ? 15.092 0.156 0.320 1.00 90.56 77 TYR A C 1
ATOM 588 O O . TYR A 1 77 ? 15.328 -0.875 -0.302 1.00 90.56 77 TYR A O 1
ATOM 596 N N . LYS A 1 78 ? 15.567 0.359 1.557 1.00 90.94 78 LYS A N 1
ATOM 597 C CA . LYS A 1 78 ? 16.411 -0.597 2.297 1.00 90.94 78 LYS A CA 1
ATOM 598 C C . LYS A 1 78 ? 15.727 -1.934 2.623 1.00 90.94 78 LYS A C 1
ATOM 600 O O . LYS A 1 78 ? 16.428 -2.870 2.991 1.00 90.94 78 LYS A O 1
ATOM 605 N N . THR A 1 79 ? 14.398 -2.032 2.526 1.00 90.06 79 THR A N 1
ATOM 606 C CA . THR A 1 79 ? 13.631 -3.26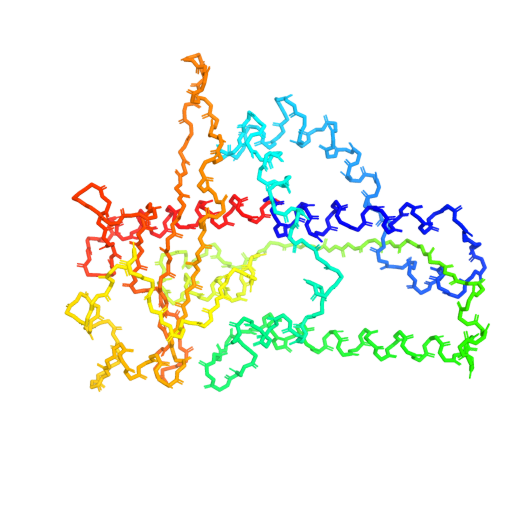3 2.802 1.00 90.06 79 THR A CA 1
ATOM 607 C C . THR A 1 79 ? 13.088 -3.938 1.538 1.00 90.06 79 THR A C 1
ATOM 609 O O . THR A 1 79 ? 12.456 -4.991 1.635 1.00 90.06 79 THR A O 1
ATOM 612 N N . LEU A 1 80 ? 13.326 -3.367 0.350 1.00 85.50 80 LEU A N 1
ATOM 613 C CA . LEU A 1 80 ? 12.859 -3.933 -0.916 1.00 85.50 80 LEU A CA 1
ATOM 614 C C . LEU A 1 80 ? 13.738 -5.091 -1.402 1.00 85.50 80 LEU A C 1
ATOM 616 O O . LEU A 1 80 ? 14.963 -5.051 -1.339 1.00 85.50 80 LEU A O 1
ATOM 620 N N . SER A 1 81 ? 13.084 -6.103 -1.969 1.00 85.44 81 SER A N 1
ATOM 621 C CA . SER A 1 81 ? 13.712 -7.227 -2.669 1.00 85.44 81 SER A CA 1
ATOM 622 C C . SER A 1 81 ? 12.920 -7.566 -3.933 1.00 85.44 81 SER A C 1
ATOM 624 O O . SER A 1 81 ? 11.767 -7.161 -4.067 1.00 85.44 81 SER A O 1
ATOM 626 N N . TRP A 1 82 ? 13.476 -8.387 -4.826 1.00 80.06 82 TRP A N 1
ATOM 627 C CA . TRP A 1 82 ? 12.708 -8.942 -5.951 1.00 80.06 82 TRP A CA 1
ATOM 628 C C . TRP A 1 82 ? 11.465 -9.719 -5.497 1.00 80.06 82 TRP A C 1
ATOM 630 O O . TRP A 1 82 ? 10.419 -9.633 -6.131 1.00 80.06 82 TRP A O 1
ATOM 640 N N . SER A 1 83 ? 11.530 -10.397 -4.346 1.00 85.62 83 SER A N 1
ATOM 641 C CA . SER A 1 83 ? 10.376 -11.129 -3.810 1.00 85.62 83 SER A CA 1
ATOM 642 C C . SER A 1 83 ? 9.263 -10.229 -3.254 1.00 85.62 83 SER A C 1
ATOM 644 O O . SER A 1 83 ? 8.164 -10.712 -3.012 1.00 85.62 83 SER A O 1
ATOM 646 N N . SER A 1 84 ? 9.503 -8.917 -3.127 1.00 87.56 84 SER A N 1
ATOM 647 C CA . SER A 1 84 ? 8.485 -7.902 -2.805 1.00 87.56 84 SER A CA 1
ATOM 648 C C . SER A 1 84 ? 7.555 -7.569 -3.990 1.00 87.56 84 SER A C 1
ATOM 650 O O . SER A 1 84 ? 6.679 -6.712 -3.851 1.00 87.56 84 SER A O 1
ATOM 652 N N . TYR A 1 85 ? 7.761 -8.230 -5.137 1.00 88.31 85 TYR A N 1
ATOM 653 C CA . TYR A 1 85 ? 6.964 -8.129 -6.367 1.00 88.31 85 TYR A CA 1
ATOM 654 C C . TYR A 1 85 ? 6.362 -9.475 -6.812 1.00 88.31 85 TYR A C 1
ATOM 656 O O . TYR A 1 85 ? 5.665 -9.522 -7.821 1.00 88.31 85 TYR A O 1
ATOM 664 N N . ASP A 1 86 ? 6.591 -10.559 -6.064 1.00 91.31 86 ASP A N 1
ATOM 665 C CA . ASP A 1 86 ? 5.878 -11.830 -6.235 1.00 91.31 86 ASP A CA 1
ATOM 666 C C . ASP A 1 86 ? 4.470 -11.676 -5.644 1.00 91.31 86 ASP A C 1
ATOM 668 O O . ASP A 1 86 ? 4.280 -11.736 -4.427 1.00 91.31 86 ASP A O 1
ATOM 672 N N . LEU A 1 87 ? 3.484 -11.394 -6.500 1.00 93.38 87 LEU A N 1
ATOM 673 C CA . LEU A 1 87 ? 2.129 -11.062 -6.059 1.00 93.38 87 LEU A CA 1
ATOM 674 C C . LEU A 1 87 ? 1.463 -12.210 -5.263 1.00 93.38 87 LEU A C 1
ATOM 676 O O . LEU A 1 87 ? 0.999 -11.940 -4.149 1.00 93.38 87 LEU A O 1
ATOM 680 N N . PRO A 1 88 ? 1.428 -13.477 -5.736 1.00 94.62 88 PRO A N 1
ATOM 681 C CA . PRO A 1 88 ? 0.903 -14.595 -4.948 1.00 94.62 88 PRO A CA 1
ATOM 682 C C . PRO A 1 88 ? 1.585 -14.758 -3.584 1.00 94.62 88 PRO A C 1
ATOM 684 O O . PRO A 1 88 ? 0.899 -14.975 -2.579 1.00 94.62 88 PRO A O 1
ATOM 687 N N . LYS A 1 89 ? 2.918 -14.618 -3.519 1.00 93.06 89 LYS A N 1
ATOM 688 C CA . LYS A 1 89 ? 3.670 -14.680 -2.257 1.00 93.06 89 LYS A CA 1
ATOM 689 C C . LYS A 1 89 ? 3.288 -13.535 -1.320 1.00 93.06 89 LYS A C 1
ATOM 691 O O . LYS A 1 89 ? 2.924 -13.798 -0.176 1.00 93.06 89 LYS A O 1
ATOM 696 N N . VAL A 1 90 ? 3.308 -12.288 -1.791 1.00 94.75 90 VAL A N 1
ATOM 697 C CA . VAL A 1 90 ? 3.012 -11.099 -0.971 1.00 94.75 90 VAL A CA 1
ATOM 698 C C . VAL A 1 90 ? 1.576 -11.138 -0.430 1.00 94.75 90 VAL A C 1
ATOM 700 O O . VAL A 1 90 ? 1.361 -10.882 0.755 1.00 94.75 90 VAL A O 1
ATOM 703 N N . LEU A 1 91 ? 0.591 -11.551 -1.236 1.00 96.38 91 LEU A N 1
ATOM 704 C CA . LEU A 1 91 ? -0.798 -11.745 -0.787 1.00 96.38 91 LEU A CA 1
ATOM 705 C C . LEU A 1 91 ? -0.922 -12.831 0.300 1.00 96.38 91 LEU A C 1
ATOM 707 O O . LEU A 1 91 ? -1.725 -12.699 1.232 1.00 96.38 91 LEU A O 1
ATOM 711 N N . LYS A 1 92 ? -0.120 -13.900 0.204 1.00 95.25 92 LYS A N 1
ATOM 712 C CA . LYS A 1 92 ? -0.054 -14.977 1.203 1.00 95.25 92 LYS A CA 1
ATOM 713 C C . LYS A 1 92 ? 0.599 -14.502 2.503 1.00 95.25 92 LYS A C 1
ATOM 715 O O . LYS A 1 92 ? 0.036 -14.721 3.572 1.00 95.25 92 LYS A O 1
ATOM 720 N N . GLU A 1 93 ? 1.738 -13.815 2.419 1.00 93.94 93 GLU A N 1
ATOM 721 C CA . GLU A 1 93 ? 2.491 -13.288 3.570 1.00 93.94 93 GLU A CA 1
ATOM 722 C C . GLU A 1 93 ? 1.718 -12.195 4.323 1.00 93.94 93 GLU A C 1
ATOM 724 O O . GLU A 1 93 ? 1.725 -12.165 5.553 1.00 93.94 93 GLU A O 1
ATOM 729 N N . ARG A 1 94 ? 0.961 -11.351 3.609 1.00 95.12 94 ARG A N 1
ATOM 730 C CA . ARG A 1 94 ? 0.024 -10.379 4.203 1.00 95.12 94 ARG A CA 1
ATOM 731 C C . ARG A 1 94 ? -1.224 -11.025 4.830 1.00 95.12 94 ARG A C 1
ATOM 733 O O . ARG A 1 94 ? -1.951 -10.352 5.562 1.00 95.12 94 ARG A O 1
ATOM 740 N N . GLY A 1 95 ? -1.492 -12.306 4.560 1.00 95.81 95 GLY A N 1
ATOM 741 C CA . GLY A 1 95 ? -2.652 -13.039 5.081 1.00 95.81 95 GLY A CA 1
ATOM 742 C C . GLY A 1 95 ? -3.991 -12.664 4.432 1.00 95.81 95 GLY A C 1
ATOM 743 O O . GLY A 1 95 ? -5.034 -12.810 5.070 1.00 95.81 95 GLY A O 1
ATOM 744 N N . VAL A 1 96 ? -3.970 -12.166 3.191 1.00 96.75 96 VAL A N 1
ATOM 745 C CA . VAL A 1 96 ? -5.150 -11.644 2.465 1.00 96.75 96 VAL A CA 1
ATOM 746 C C . VAL A 1 96 ? -5.598 -12.518 1.281 1.00 96.75 96 VAL A C 1
ATOM 748 O O . VAL A 1 96 ? -6.613 -12.233 0.646 1.00 96.75 96 VAL A O 1
ATOM 751 N N . LEU A 1 97 ? -4.852 -13.586 0.981 1.00 95.06 97 LEU A N 1
ATOM 752 C CA . LEU A 1 97 ? -5.074 -14.467 -0.173 1.00 95.06 97 LEU A CA 1
ATOM 753 C C . LEU A 1 97 ? -6.397 -15.267 -0.129 1.00 95.06 97 LEU A C 1
ATOM 755 O O . LEU A 1 97 ? -6.898 -15.656 -1.177 1.00 95.06 97 LEU A O 1
ATOM 759 N N . ASP A 1 98 ? -6.971 -15.517 1.052 1.00 94.88 98 ASP A N 1
ATOM 760 C CA . ASP A 1 98 ? -8.195 -16.321 1.200 1.00 94.88 98 ASP A CA 1
ATOM 761 C C . ASP A 1 98 ? -9.464 -15.489 0.938 1.00 94.88 98 ASP A C 1
ATOM 763 O O . ASP A 1 98 ? -9.881 -14.670 1.762 1.00 94.88 98 ASP A O 1
ATOM 767 N N . ALA A 1 99 ? -10.101 -15.734 -0.209 1.00 93.81 99 ALA A N 1
ATOM 768 C CA . ALA A 1 99 ? -11.326 -15.060 -0.632 1.00 93.81 99 ALA A CA 1
ATOM 769 C C . ALA A 1 99 ? -12.553 -15.358 0.250 1.00 93.81 99 ALA A C 1
ATOM 771 O O . ALA A 1 99 ? -13.473 -14.546 0.285 1.00 93.81 99 ALA A O 1
ATOM 772 N N . ASN A 1 100 ? -12.561 -16.464 1.004 1.00 93.19 100 ASN A N 1
ATOM 773 C CA . ASN A 1 100 ? -13.649 -16.794 1.935 1.00 93.19 100 ASN A CA 1
ATOM 774 C C . ASN A 1 100 ? -13.507 -16.058 3.276 1.00 93.19 100 ASN A C 1
ATOM 776 O O . ASN A 1 100 ? -14.465 -15.962 4.040 1.00 93.19 100 ASN A O 1
ATOM 780 N N . LYS A 1 101 ? -12.300 -15.564 3.586 1.00 91.38 101 LYS A N 1
ATOM 781 C CA . LYS A 1 101 ? -12.000 -14.773 4.792 1.00 91.38 101 LYS A CA 1
ATOM 782 C C . LYS A 1 101 ? -11.995 -13.274 4.532 1.00 91.38 101 LYS A C 1
ATOM 784 O O . LYS A 1 101 ? -12.331 -12.508 5.428 1.00 91.38 101 LYS A O 1
ATOM 789 N N . LEU A 1 102 ? -11.640 -12.879 3.312 1.00 94.12 102 LEU A N 1
ATOM 790 C CA . LEU A 1 102 ? -11.660 -11.499 2.843 1.00 94.12 102 LEU A CA 1
ATOM 791 C C . LEU A 1 102 ? -12.297 -11.442 1.440 1.00 94.12 102 LEU A C 1
ATOM 793 O O . LEU A 1 102 ? -11.577 -11.383 0.434 1.00 94.12 102 LEU A O 1
ATOM 797 N N . PRO A 1 103 ? -13.636 -11.524 1.340 1.00 93.00 103 PRO A N 1
ATOM 798 C CA . PRO A 1 103 ? -14.347 -11.356 0.074 1.00 93.00 103 PRO A CA 1
ATOM 799 C C . PRO A 1 103 ? -14.274 -9.898 -0.415 1.00 93.00 103 PRO A C 1
ATOM 801 O O . PRO A 1 103 ? -13.818 -9.004 0.295 1.00 93.00 103 PRO A O 1
ATOM 804 N N . GLY A 1 104 ? -14.682 -9.648 -1.664 1.00 91.19 104 GLY A N 1
ATOM 805 C CA . GLY A 1 104 ? -14.729 -8.293 -2.237 1.00 91.19 104 GLY A CA 1
ATOM 806 C C . GLY A 1 104 ? -13.366 -7.633 -2.504 1.00 91.19 104 GLY A C 1
ATOM 807 O O . GLY A 1 104 ? -13.313 -6.437 -2.789 1.00 91.19 104 GLY A O 1
ATOM 808 N N . PHE A 1 105 ? -12.260 -8.380 -2.430 1.00 96.19 105 PHE A N 1
ATOM 809 C CA . PHE A 1 105 ? -10.911 -7.897 -2.742 1.00 96.19 105 PHE A CA 1
ATOM 810 C C . PHE A 1 105 ? -10.607 -8.074 -4.240 1.00 96.19 105 PHE A C 1
ATOM 812 O O . PHE A 1 105 ? -9.723 -8.836 -4.626 1.00 96.19 105 PHE A O 1
ATOM 819 N N . TYR A 1 106 ? -11.334 -7.350 -5.090 1.00 93.50 106 TYR A N 1
ATOM 820 C CA . TYR A 1 106 ? -11.237 -7.446 -6.551 1.00 93.50 106 TYR A CA 1
ATOM 821 C C . TYR A 1 106 ? -9.810 -7.245 -7.081 1.00 93.50 106 TYR A C 1
ATOM 823 O O . TYR A 1 106 ? -9.407 -7.962 -7.991 1.00 93.50 106 TYR A O 1
ATOM 831 N N . TYR A 1 107 ? -8.997 -6.368 -6.468 1.00 93.31 107 TYR A N 1
ATOM 832 C CA . TYR A 1 107 ? -7.571 -6.267 -6.822 1.00 93.31 107 TYR A CA 1
ATOM 833 C C . TYR A 1 107 ? -6.838 -7.609 -6.689 1.00 93.31 107 TYR A C 1
ATOM 835 O O . TYR A 1 107 ? -6.115 -7.979 -7.605 1.00 93.31 107 TYR A O 1
ATOM 843 N N . ARG A 1 108 ? -7.030 -8.368 -5.598 1.00 96.81 108 ARG A N 1
ATOM 844 C CA . ARG A 1 108 ? -6.450 -9.717 -5.464 1.00 96.81 108 ARG A CA 1
ATOM 845 C C . ARG A 1 108 ? -6.972 -10.620 -6.578 1.00 96.81 108 ARG A C 1
ATOM 847 O O . ARG A 1 108 ? -6.182 -11.277 -7.250 1.00 96.81 108 ARG A O 1
ATOM 854 N N . ASP A 1 109 ? -8.289 -10.663 -6.741 1.00 95.31 109 ASP A N 1
ATOM 855 C CA . ASP A 1 109 ? -8.957 -11.657 -7.582 1.00 95.31 109 ASP A CA 1
ATOM 856 C C . ASP A 1 109 ? -8.639 -11.458 -9.076 1.00 95.31 109 ASP A C 1
ATOM 858 O O . ASP A 1 109 ? -8.388 -12.433 -9.786 1.00 95.31 109 ASP A O 1
ATOM 862 N N . ASP A 1 110 ? -8.541 -10.209 -9.540 1.00 95.81 110 ASP A N 1
ATOM 863 C CA . ASP A 1 110 ? -8.173 -9.877 -10.920 1.00 95.81 110 ASP A CA 1
ATOM 864 C C . ASP A 1 110 ? -6.658 -9.788 -11.139 1.00 95.81 110 ASP A C 1
ATOM 866 O O . ASP A 1 110 ? -6.167 -10.274 -12.161 1.00 95.81 110 ASP A O 1
ATOM 870 N N . ALA A 1 111 ? -5.874 -9.261 -10.191 1.00 93.06 111 ALA A N 1
ATOM 871 C CA . ALA A 1 111 ? -4.420 -9.221 -10.355 1.00 93.06 111 ALA A CA 1
ATOM 872 C C . ALA A 1 111 ? -3.787 -10.621 -10.298 1.00 93.06 111 ALA A C 1
ATOM 874 O O . ALA A 1 111 ? -2.786 -10.837 -10.972 1.00 93.06 111 ALA A O 1
ATOM 875 N N . LEU A 1 112 ? -4.377 -11.600 -9.594 1.00 95.75 112 LEU A N 1
ATOM 876 C CA . LEU A 1 112 ? -3.951 -13.006 -9.685 1.00 95.75 112 LEU A CA 1
ATOM 877 C C . LEU A 1 112 ? -4.236 -13.618 -11.067 1.00 95.75 112 LEU A C 1
ATOM 879 O O . LEU A 1 112 ? -3.395 -14.350 -11.587 1.00 95.75 112 LEU A O 1
ATOM 883 N N . ARG A 1 113 ? -5.378 -13.294 -11.691 1.00 96.69 113 ARG A N 1
ATOM 884 C CA . ARG A 1 113 ? -5.701 -13.728 -13.067 1.00 96.69 113 ARG A CA 1
ATOM 885 C C . ARG A 1 113 ? -4.734 -13.119 -14.080 1.00 96.69 113 ARG A C 1
ATOM 887 O O . ARG A 1 113 ? -4.196 -13.837 -14.919 1.00 96.69 113 ARG A O 1
ATOM 894 N N . LEU A 1 114 ? -4.477 -11.814 -13.969 1.00 96.12 114 LEU A N 1
ATOM 895 C CA . LEU A 1 114 ? -3.505 -11.105 -14.806 1.00 96.12 114 LEU A CA 1
ATOM 896 C C . LEU A 1 114 ? -2.082 -11.627 -14.581 1.00 96.12 114 LEU A C 1
ATOM 898 O O . LEU A 1 114 ? -1.366 -11.854 -15.549 1.00 96.12 114 LEU A O 1
ATOM 902 N N . TRP A 1 115 ? -1.684 -11.879 -13.331 1.00 93.94 115 TRP A N 1
ATOM 903 C CA . TRP A 1 115 ? -0.392 -12.476 -12.992 1.00 93.94 115 TRP A CA 1
ATOM 904 C C . TRP A 1 115 ? -0.216 -13.847 -13.640 1.00 93.94 115 TRP A C 1
ATOM 906 O O . TRP A 1 115 ? 0.818 -14.090 -14.255 1.00 93.94 115 TRP A O 1
ATOM 916 N N . GLN A 1 116 ? -1.225 -14.721 -13.558 1.00 94.69 116 GLN A N 1
ATOM 917 C CA . GLN A 1 116 ? -1.183 -16.033 -14.200 1.00 94.69 116 GLN A CA 1
ATOM 918 C C . GLN A 1 116 ? -1.062 -15.898 -15.725 1.00 94.69 116 GLN A C 1
ATOM 920 O O . GLN A 1 116 ? -0.134 -16.452 -16.307 1.00 94.69 116 GLN A O 1
ATOM 925 N N . ALA A 1 117 ? -1.917 -15.088 -16.359 1.00 96.88 117 ALA A N 1
ATOM 926 C CA . ALA A 1 117 ? -1.896 -14.876 -17.808 1.00 96.88 117 ALA A CA 1
ATOM 927 C C . ALA A 1 117 ? -0.567 -14.278 -18.313 1.00 96.88 117 ALA A C 1
ATOM 929 O O . ALA A 1 117 ? -0.044 -14.719 -19.332 1.00 96.88 117 ALA A O 1
ATOM 930 N N . ILE A 1 118 ? 0.010 -13.312 -17.587 1.00 93.44 118 ILE A N 1
ATOM 931 C CA . ILE A 1 118 ? 1.327 -12.728 -17.897 1.00 93.44 118 ILE A CA 1
ATOM 932 C C . ILE A 1 118 ? 2.444 -13.753 -17.662 1.00 93.44 118 ILE A C 1
ATOM 934 O O . ILE A 1 118 ? 3.376 -13.829 -18.459 1.00 93.44 118 ILE A O 1
ATOM 938 N N . SER A 1 119 ? 2.358 -14.550 -16.592 1.00 90.12 119 SER A N 1
ATOM 939 C CA . SER A 1 119 ? 3.338 -15.591 -16.269 1.00 90.12 119 SER A CA 1
ATOM 940 C C . SER A 1 119 ? 3.368 -16.687 -17.333 1.00 90.12 119 SER A C 1
ATOM 942 O O . SER A 1 119 ? 4.451 -17.098 -17.740 1.00 90.12 119 SER A O 1
ATOM 944 N N . ASP A 1 120 ? 2.206 -17.136 -17.804 1.00 94.38 120 ASP A N 1
ATOM 945 C CA . ASP A 1 120 ? 2.096 -18.181 -18.823 1.00 94.38 120 ASP A CA 1
ATOM 946 C C . ASP A 1 120 ? 2.490 -17.649 -20.206 1.00 94.38 120 ASP A C 1
ATOM 948 O O . ASP A 1 120 ? 3.374 -18.224 -20.832 1.00 94.38 120 ASP A O 1
ATOM 952 N N . PHE A 1 121 ? 2.003 -16.469 -20.614 1.00 93.69 121 PHE A N 1
ATOM 953 C CA . PHE A 1 121 ? 2.469 -15.802 -21.840 1.00 93.69 121 PHE A CA 1
ATOM 954 C C . PHE A 1 121 ? 3.995 -15.598 -21.858 1.00 93.69 121 PHE A C 1
ATOM 956 O O . PHE A 1 121 ? 4.642 -15.819 -22.881 1.00 93.69 121 PHE A O 1
ATOM 963 N N . ALA A 1 122 ? 4.595 -15.213 -20.727 1.00 90.38 122 ALA A N 1
ATOM 964 C CA . ALA A 1 122 ? 6.044 -15.083 -20.623 1.00 90.38 122 ALA A CA 1
ATOM 965 C C . ALA A 1 122 ? 6.762 -16.440 -20.746 1.00 90.38 122 ALA A C 1
ATOM 967 O O . ALA A 1 122 ? 7.761 -16.510 -21.457 1.00 90.38 122 ALA A O 1
ATOM 968 N N . LYS A 1 123 ? 6.267 -17.515 -20.111 1.00 88.88 123 LYS A N 1
ATOM 969 C CA . LYS A 1 123 ? 6.831 -18.875 -20.256 1.00 88.88 123 LYS A CA 1
ATOM 970 C C . LYS A 1 123 ? 6.752 -19.358 -21.699 1.00 88.88 123 LYS A C 1
ATOM 972 O O . LYS A 1 123 ? 7.767 -19.797 -22.230 1.00 88.88 123 LYS A O 1
ATOM 977 N N . ASP A 1 124 ? 5.587 -19.229 -22.328 1.00 92.00 124 ASP A N 1
ATOM 978 C CA . ASP A 1 124 ? 5.344 -19.667 -23.701 1.00 92.00 124 ASP A CA 1
ATOM 979 C C . ASP A 1 124 ? 6.303 -18.954 -24.659 1.00 92.00 124 ASP A C 1
ATOM 981 O O . ASP A 1 124 ? 7.048 -19.609 -25.391 1.00 92.00 124 ASP A O 1
ATOM 985 N N . ILE A 1 125 ? 6.385 -17.619 -24.577 1.00 87.06 125 ILE A N 1
ATOM 986 C CA . ILE A 1 125 ? 7.321 -16.820 -25.379 1.00 87.06 125 ILE A CA 1
ATOM 987 C C . ILE A 1 125 ? 8.778 -17.209 -25.108 1.00 87.06 125 ILE A C 1
ATOM 989 O O . ILE A 1 125 ? 9.555 -17.291 -26.054 1.00 87.06 125 ILE A O 1
ATOM 993 N N . LEU A 1 126 ? 9.175 -17.458 -23.856 1.00 85.06 126 LEU A N 1
ATOM 994 C CA . LEU A 1 126 ? 10.547 -17.866 -23.537 1.00 85.06 126 LEU A CA 1
ATOM 995 C C . LEU A 1 126 ? 10.868 -19.274 -24.070 1.00 85.06 126 LEU A C 1
ATOM 997 O O . LEU A 1 126 ? 11.934 -19.463 -24.650 1.00 85.06 126 LEU A O 1
ATOM 1001 N N . SER A 1 127 ? 9.946 -20.234 -23.969 1.00 88.94 127 SER A N 1
ATOM 1002 C CA . SER A 1 127 ? 10.156 -21.623 -24.417 1.00 88.94 127 SER A CA 1
ATOM 1003 C C . SER A 1 127 ? 10.484 -21.761 -25.913 1.00 88.94 127 SER A C 1
ATOM 1005 O O . SER A 1 127 ? 11.140 -22.720 -26.316 1.00 88.94 127 SER A O 1
ATOM 1007 N N . ILE A 1 128 ? 10.093 -20.773 -26.729 1.00 90.56 128 ILE A N 1
ATOM 1008 C CA . ILE A 1 128 ? 10.402 -20.684 -28.167 1.00 90.56 128 ILE A CA 1
ATOM 1009 C C . ILE A 1 128 ? 11.895 -20.399 -28.425 1.00 90.56 128 ILE A C 1
ATOM 1011 O O . ILE A 1 128 ? 12.408 -20.767 -29.480 1.00 90.56 128 ILE A O 1
ATOM 1015 N N . TYR A 1 129 ? 12.596 -19.751 -27.488 1.00 81.06 129 TYR A N 1
ATOM 1016 C CA . TYR A 1 129 ? 13.983 -19.284 -27.661 1.00 81.06 129 TYR A CA 1
ATOM 1017 C C . TYR A 1 129 ? 14.985 -19.887 -26.669 1.00 81.06 129 TYR A C 1
ATOM 1019 O O . TYR A 1 129 ? 16.190 -19.763 -26.881 1.00 81.06 129 TYR A O 1
ATOM 1027 N N . TYR A 1 130 ? 14.499 -20.497 -25.589 1.00 81.19 130 TYR A N 1
ATOM 1028 C CA . TYR A 1 130 ? 15.303 -21.102 -24.535 1.00 81.19 130 TYR A CA 1
ATOM 1029 C C . TYR A 1 130 ? 14.808 -22.525 -24.302 1.00 81.19 130 TYR A C 1
ATOM 1031 O O . TYR A 1 130 ? 13.662 -22.726 -23.894 1.00 81.19 130 TYR A O 1
ATOM 1039 N N . HIS A 1 131 ? 15.661 -23.510 -24.570 1.00 88.62 131 HIS A N 1
ATOM 1040 C CA . HIS A 1 131 ? 15.325 -24.929 -24.417 1.00 88.62 131 HIS A CA 1
ATOM 1041 C C . HIS A 1 131 ? 16.124 -25.585 -23.277 1.00 88.62 131 HIS A C 1
ATOM 1043 O O . HIS A 1 131 ? 15.809 -26.696 -22.856 1.00 88.62 131 HIS A O 1
ATOM 1049 N N . SER A 1 132 ? 17.140 -24.886 -22.765 1.00 84.75 132 SER A N 1
ATOM 1050 C CA . SER A 1 132 ? 18.022 -25.296 -21.675 1.00 84.75 132 SER A CA 1
ATOM 1051 C C . SER A 1 132 ? 18.520 -24.088 -20.868 1.00 84.75 132 SER A C 1
ATOM 1053 O O . SER A 1 132 ? 18.527 -22.960 -21.366 1.00 84.75 132 SER A O 1
ATOM 1055 N N . ASP A 1 133 ? 19.002 -24.316 -19.643 1.00 77.19 133 ASP A N 1
ATOM 1056 C CA . ASP A 1 133 ? 19.614 -23.259 -18.817 1.00 77.19 133 ASP A CA 1
ATOM 1057 C C . ASP A 1 133 ? 20.885 -22.664 -19.464 1.00 77.19 133 ASP A C 1
ATOM 1059 O O . ASP A 1 133 ? 21.190 -21.481 -19.282 1.00 77.19 133 ASP A O 1
ATOM 1063 N N . ASP A 1 134 ? 21.583 -23.446 -20.296 1.00 72.31 134 ASP A N 1
ATOM 1064 C CA . ASP A 1 134 ? 22.730 -22.998 -21.093 1.00 72.31 134 ASP A CA 1
ATOM 1065 C C . ASP A 1 134 ? 22.341 -21.929 -22.129 1.00 72.31 134 ASP A C 1
ATOM 1067 O O . ASP A 1 134 ? 23.164 -21.078 -22.479 1.00 72.31 134 ASP A O 1
ATOM 1071 N N . ASP A 1 135 ? 21.098 -21.919 -22.621 1.00 66.75 135 ASP A N 1
ATOM 1072 C CA . ASP A 1 135 ? 20.592 -20.875 -23.524 1.00 66.75 135 ASP A CA 1
ATOM 1073 C C . ASP A 1 135 ? 20.332 -19.561 -22.774 1.00 66.75 135 ASP A C 1
ATOM 1075 O O . ASP A 1 135 ? 20.596 -18.472 -23.296 1.00 66.75 135 ASP A O 1
ATOM 1079 N N . ILE A 1 136 ? 19.852 -19.657 -21.529 1.00 61.00 136 ILE A N 1
ATOM 1080 C CA . ILE A 1 136 ? 19.418 -18.516 -20.706 1.00 61.00 136 ILE A CA 1
ATOM 1081 C C . ILE A 1 136 ? 20.579 -17.553 -20.418 1.00 61.00 136 ILE A C 1
ATOM 1083 O O . ILE A 1 136 ? 20.375 -16.338 -20.395 1.00 61.00 136 ILE A O 1
ATOM 1087 N N . GLN A 1 137 ? 21.812 -18.057 -20.289 1.00 53.34 137 GLN A N 1
ATOM 1088 C CA . GLN A 1 137 ? 22.998 -17.241 -19.979 1.00 53.34 137 GLN A CA 1
ATOM 1089 C C . GLN A 1 137 ? 23.333 -16.147 -21.016 1.00 53.34 137 GLN A C 1
ATOM 1091 O O . GLN A 1 137 ? 24.156 -15.276 -20.737 1.00 53.34 137 GLN A O 1
ATOM 1096 N N . LYS A 1 138 ? 22.734 -16.168 -22.214 1.00 60.97 138 LYS A N 1
ATOM 1097 C CA . LYS A 1 138 ? 23.212 -15.397 -23.376 1.00 60.97 138 LYS A CA 1
ATOM 1098 C C . LYS A 1 138 ? 22.451 -14.068 -23.657 1.00 60.97 138 LYS A C 1
ATOM 1100 O O . LYS A 1 138 ? 22.723 -13.459 -24.690 1.00 60.97 138 LYS A O 1
ATOM 1105 N N . ALA A 1 139 ? 21.457 -13.645 -22.840 1.00 46.28 139 ALA A N 1
ATOM 1106 C CA . ALA A 1 139 ? 20.221 -13.054 -23.423 1.00 46.28 139 ALA A CA 1
ATOM 1107 C C . ALA A 1 139 ? 19.239 -12.186 -22.512 1.00 46.28 139 ALA A C 1
ATOM 1109 O O . ALA A 1 139 ? 18.944 -12.614 -21.402 1.00 46.28 139 ALA A O 1
ATOM 1110 N N . SER A 1 140 ? 18.678 -11.003 -22.933 1.00 37.94 140 SER A N 1
ATOM 1111 C CA . SER A 1 140 ? 17.631 -10.099 -22.252 1.00 37.94 140 SER A CA 1
ATOM 1112 C C . SER A 1 140 ? 17.166 -8.860 -23.173 1.00 37.94 140 SER A C 1
ATOM 1114 O O . SER A 1 140 ? 17.686 -8.850 -24.278 1.00 37.94 140 SER A O 1
ATOM 1116 N N . CYS A 1 141 ? 16.330 -7.759 -23.048 1.00 33.88 141 CYS A N 1
ATOM 1117 C CA . CYS A 1 141 ? 15.137 -7.095 -22.353 1.00 33.88 141 CYS A CA 1
ATOM 1118 C C . CYS A 1 141 ? 14.849 -5.620 -22.958 1.00 33.88 141 CYS A C 1
ATOM 1120 O O . CYS A 1 141 ? 15.888 -5.022 -23.195 1.00 33.88 141 CYS A O 1
ATOM 1122 N N . GLN A 1 142 ? 13.627 -4.976 -23.202 1.00 37.12 142 GLN A N 1
ATOM 1123 C CA . GLN A 1 142 ? 13.329 -3.446 -23.341 1.00 37.12 142 GLN A CA 1
ATOM 1124 C C . GLN A 1 142 ? 11.970 -2.826 -23.958 1.00 37.12 142 GLN A C 1
ATOM 1126 O O . GLN A 1 142 ? 11.727 -3.101 -25.128 1.00 37.12 142 GLN A O 1
ATOM 1131 N N . ASN A 1 143 ? 11.285 -1.778 -23.354 1.00 35.62 143 ASN A N 1
ATOM 1132 C CA . ASN A 1 143 ? 10.119 -0.832 -23.771 1.00 35.62 143 ASN A CA 1
ATOM 1133 C C . ASN A 1 143 ? 8.620 -1.211 -23.346 1.00 35.62 143 ASN A C 1
ATOM 1135 O O . ASN A 1 143 ? 8.544 -2.302 -22.832 1.00 35.62 143 ASN A O 1
ATOM 1139 N N . VAL A 1 144 ? 7.374 -0.585 -23.334 1.00 37.78 144 VAL A N 1
ATOM 1140 C CA . VAL A 1 144 ? 6.526 0.679 -23.553 1.00 37.78 144 VAL A CA 1
ATOM 1141 C C . VAL A 1 144 ? 5.148 0.695 -22.730 1.00 37.78 144 VAL A C 1
ATOM 1143 O O . VAL A 1 144 ? 4.446 -0.294 -22.815 1.00 37.78 144 VAL A O 1
ATOM 1146 N N . SER A 1 145 ? 4.640 1.819 -22.143 1.00 38.97 145 SER A N 1
ATOM 1147 C CA . SER A 1 145 ? 3.182 2.256 -21.917 1.00 38.97 145 SER A CA 1
ATOM 1148 C C . SER A 1 145 ? 2.180 1.571 -20.912 1.00 38.97 145 SER A C 1
ATOM 1150 O O . SER A 1 145 ? 2.554 0.567 -20.327 1.00 38.97 145 SER A O 1
ATOM 1152 N N . HIS A 1 146 ? 0.869 1.954 -20.738 1.00 35.69 146 HIS A N 1
ATOM 1153 C CA . HIS A 1 146 ? 0.118 3.197 -20.276 1.00 35.69 146 HIS A CA 1
ATOM 1154 C C . HIS A 1 146 ? -1.441 2.937 -20.068 1.00 35.69 146 HIS A C 1
ATOM 1156 O O . HIS A 1 146 ? -1.874 1.829 -20.369 1.00 35.69 146 HIS A O 1
ATOM 1162 N N . LEU A 1 147 ? -2.286 3.883 -19.548 1.00 39.53 147 LEU A N 1
ATOM 1163 C CA . LEU A 1 147 ? -3.763 3.724 -19.244 1.00 39.53 147 LEU A CA 1
ATOM 1164 C C . LEU A 1 147 ? -4.613 5.058 -19.148 1.00 39.53 147 LEU A C 1
ATOM 1166 O O . LEU A 1 147 ? -4.081 6.101 -19.517 1.00 39.53 147 LEU A O 1
ATOM 1170 N N . GLY A 1 148 ? -5.907 5.031 -18.714 1.00 40.09 148 GLY A N 1
ATOM 1171 C CA . GLY A 1 148 ? -6.962 6.088 -18.910 1.00 40.09 148 GLY A CA 1
ATOM 1172 C C . GLY A 1 148 ? -7.756 6.698 -17.698 1.00 40.09 148 GLY A C 1
ATOM 1173 O O . GLY A 1 148 ? -7.148 7.099 -16.714 1.00 40.09 148 GLY A O 1
ATOM 1174 N N . GLU A 1 149 ? -9.095 6.873 -17.826 1.00 43.62 149 GLU A N 1
ATOM 1175 C CA . GLU A 1 149 ? -9.968 7.892 -17.144 1.00 43.62 149 GLU A CA 1
ATOM 1176 C C . GLU A 1 149 ? -10.461 7.663 -15.670 1.00 43.62 149 GLU A C 1
ATOM 1178 O O . GLU A 1 149 ? -10.054 6.732 -14.979 1.00 43.62 149 GLU A O 1
ATOM 1183 N N . VAL A 1 150 ? -11.324 8.573 -15.160 1.00 41.09 150 VAL A N 1
ATOM 1184 C CA . VAL A 1 150 ? -11.624 8.860 -13.729 1.00 41.09 150 VAL A CA 1
ATOM 1185 C C . VAL A 1 150 ? -12.854 8.102 -13.151 1.00 41.09 150 VAL A C 1
ATOM 1187 O O . VAL A 1 150 ? -13.855 7.962 -13.852 1.00 41.09 150 VAL A O 1
ATOM 1190 N N . PRO A 1 151 ? -12.863 7.658 -11.865 1.00 51.00 151 PRO A N 1
ATOM 1191 C CA . PRO A 1 151 ? -13.844 6.678 -11.364 1.00 51.00 151 PRO A CA 1
ATOM 1192 C C . PRO A 1 151 ? -15.048 7.240 -10.574 1.00 51.00 151 PRO A C 1
ATOM 1194 O O . PRO A 1 151 ? -15.004 8.310 -9.970 1.00 51.00 151 PRO A O 1
ATOM 1197 N N . LEU A 1 152 ? -16.089 6.403 -10.435 1.00 57.47 152 LEU A N 1
ATOM 1198 C CA . LEU A 1 152 ? -17.324 6.626 -9.649 1.00 57.47 152 LEU A CA 1
ATOM 1199 C C . LEU A 1 152 ? -17.135 6.857 -8.129 1.00 57.47 152 LEU A C 1
ATOM 1201 O O . LEU A 1 152 ? -18.106 7.147 -7.425 1.00 57.47 152 LEU A O 1
ATOM 1205 N N . ALA A 1 153 ? -15.916 6.704 -7.605 1.00 61.41 153 ALA A N 1
ATOM 1206 C CA . ALA A 1 153 ? -15.617 6.678 -6.172 1.00 61.41 153 ALA A CA 1
ATOM 1207 C C . ALA A 1 153 ? -15.964 7.978 -5.419 1.00 61.41 153 ALA A C 1
ATOM 1209 O O . ALA A 1 153 ? -16.254 7.943 -4.223 1.00 61.41 153 ALA A O 1
ATOM 1210 N N . SER A 1 154 ? -15.992 9.116 -6.118 1.00 60.03 154 SER A N 1
ATOM 1211 C CA . SER A 1 154 ? -16.265 10.444 -5.548 1.00 60.03 154 SER A CA 1
ATOM 1212 C C . SER A 1 154 ? -17.624 10.573 -4.847 1.00 60.03 154 SER A C 1
ATOM 1214 O O . SER A 1 154 ? -17.791 11.445 -3.999 1.00 60.03 154 SER A O 1
ATOM 1216 N N . LYS A 1 155 ? -18.597 9.703 -5.154 1.00 73.00 155 LYS A N 1
ATOM 1217 C CA . LYS A 1 155 ? -19.980 9.799 -4.651 1.00 73.00 155 LYS A CA 1
ATOM 1218 C C . LYS A 1 155 ? -20.268 9.050 -3.339 1.00 73.00 155 LYS A C 1
ATOM 1220 O O . LYS A 1 155 ? -21.417 9.052 -2.913 1.00 73.00 155 LYS A O 1
ATOM 1225 N N . ARG A 1 156 ? -19.291 8.369 -2.721 1.00 76.69 156 ARG A N 1
ATOM 1226 C CA . ARG A 1 156 ? -19.523 7.494 -1.539 1.00 76.69 156 ARG A CA 1
ATOM 1227 C C . ARG A 1 156 ? -18.534 7.687 -0.380 1.00 76.69 156 ARG A C 1
ATOM 1229 O O . ARG A 1 156 ? -18.423 6.829 0.485 1.00 76.69 156 ARG A O 1
ATOM 1236 N N . TRP A 1 157 ? -17.793 8.791 -0.362 1.00 69.50 157 TRP A N 1
ATOM 1237 C CA . TRP A 1 157 ? -16.576 8.950 0.447 1.00 69.50 157 TRP A CA 1
ATOM 1238 C C . TRP A 1 157 ? -16.743 8.885 1.982 1.00 69.50 157 TRP A C 1
ATOM 1240 O O . TRP A 1 157 ? -15.750 8.636 2.661 1.00 69.50 157 TRP A O 1
ATOM 1250 N N . GLN A 1 158 ? -17.952 9.078 2.525 1.00 75.44 158 GLN A N 1
ATOM 1251 C CA . GLN A 1 158 ? -18.224 9.046 3.974 1.00 75.44 158 GLN A CA 1
ATOM 1252 C C . GLN A 1 158 ? -18.498 7.638 4.539 1.00 75.44 158 GLN A C 1
ATOM 1254 O O . GLN A 1 158 ? -18.229 7.401 5.718 1.00 75.44 158 GLN A O 1
ATOM 1259 N N . ASP A 1 159 ? -19.022 6.723 3.712 1.00 87.19 159 ASP A N 1
ATOM 1260 C CA . ASP A 1 159 ? -19.482 5.378 4.097 1.00 87.19 159 ASP A CA 1
ATOM 1261 C C . ASP A 1 159 ? -18.317 4.493 4.577 1.00 87.19 159 ASP A C 1
ATOM 1263 O O . ASP A 1 159 ? -17.360 4.269 3.837 1.00 87.19 159 ASP A O 1
ATOM 1267 N N . ASP A 1 160 ? -18.408 3.948 5.794 1.00 87.25 160 ASP A N 1
ATOM 1268 C CA . ASP A 1 160 ? -17.373 3.101 6.406 1.00 87.25 160 ASP A CA 1
ATOM 1269 C C . ASP A 1 160 ? -17.131 1.790 5.648 1.00 87.25 160 ASP A C 1
ATOM 1271 O O . ASP A 1 160 ? -15.992 1.316 5.580 1.00 87.25 160 ASP A O 1
ATOM 1275 N N . ARG A 1 161 ? -18.166 1.234 5.006 1.00 87.81 161 ARG A N 1
ATOM 1276 C CA . ARG A 1 161 ? -18.031 0.087 4.096 1.00 87.81 161 ARG A CA 1
ATOM 1277 C C . ARG A 1 161 ? -17.197 0.478 2.881 1.00 87.81 161 ARG A C 1
ATOM 1279 O O . ARG A 1 161 ? -16.273 -0.236 2.492 1.00 87.81 161 ARG A O 1
ATOM 1286 N N . PHE A 1 162 ? -17.506 1.624 2.278 1.00 84.12 162 PHE A N 1
ATOM 1287 C CA . PHE A 1 162 ? -16.765 2.140 1.131 1.00 84.12 162 PHE A CA 1
ATOM 1288 C C . PHE A 1 162 ? -15.334 2.562 1.503 1.00 84.12 162 PHE A C 1
ATOM 1290 O O . PHE A 1 162 ? -14.408 2.371 0.714 1.00 84.12 162 PHE A O 1
ATOM 1297 N N . TYR A 1 163 ? -15.131 3.082 2.713 1.00 86.88 163 TYR A N 1
ATOM 1298 C CA . TYR A 1 163 ? -13.827 3.422 3.273 1.00 86.88 163 TYR A CA 1
ATOM 1299 C C . TYR A 1 163 ? -12.952 2.175 3.453 1.00 86.88 163 TYR A C 1
ATOM 1301 O O . TYR A 1 163 ? -11.824 2.143 2.959 1.00 86.88 163 TYR A O 1
ATOM 1309 N N . GLY A 1 164 ? -13.475 1.120 4.089 1.00 81.31 164 GLY A N 1
ATOM 1310 C CA . GLY A 1 164 ? -12.775 -0.160 4.219 1.00 81.31 164 GLY A CA 1
ATOM 1311 C C . GLY A 1 164 ? -12.476 -0.795 2.858 1.00 81.31 164 GLY A C 1
ATOM 1312 O O . GLY A 1 164 ? -11.345 -1.206 2.595 1.00 81.31 164 GLY A O 1
ATOM 1313 N N . ALA A 1 165 ? -13.448 -0.787 1.940 1.00 83.75 165 ALA A N 1
ATOM 1314 C CA . ALA A 1 165 ? -13.277 -1.311 0.585 1.00 83.75 165 ALA A CA 1
ATOM 1315 C C . ALA A 1 165 ? -12.191 -0.580 -0.233 1.00 83.75 165 ALA A C 1
ATOM 1317 O O . ALA A 1 165 ? -11.612 -1.183 -1.137 1.00 83.75 165 ALA A O 1
ATOM 1318 N N . GLN A 1 166 ? -11.854 0.678 0.082 1.00 82.88 166 GLN A N 1
ATOM 1319 C CA . GLN A 1 166 ? -10.740 1.392 -0.562 1.00 82.88 166 GLN A CA 1
ATOM 1320 C C . GLN A 1 166 ? -9.352 0.882 -0.144 1.00 82.88 166 GLN A C 1
ATOM 1322 O O . GLN A 1 166 ? -8.418 1.019 -0.931 1.00 82.88 166 GLN A O 1
ATOM 1327 N N . PHE A 1 167 ? -9.199 0.243 1.021 1.00 85.56 167 PHE A N 1
ATOM 1328 C CA . PHE A 1 167 ? -7.948 -0.448 1.384 1.00 85.56 167 PHE A CA 1
ATOM 1329 C C . PHE A 1 167 ? -7.776 -1.795 0.661 1.00 85.56 167 PHE A C 1
ATOM 1331 O O . PHE A 1 167 ? -6.686 -2.365 0.675 1.00 85.56 167 PHE A O 1
ATOM 1338 N N . LEU A 1 168 ? -8.831 -2.285 -0.001 1.00 82.19 168 LEU A N 1
ATOM 1339 C CA . LEU A 1 168 ? -8.788 -3.450 -0.888 1.00 82.19 168 LEU A CA 1
ATOM 1340 C C . LEU A 1 168 ? -8.704 -3.048 -2.370 1.00 82.19 168 LEU A C 1
ATOM 1342 O O . LEU A 1 168 ? -7.992 -3.679 -3.138 1.00 82.19 168 LEU A O 1
ATOM 1346 N N . ASN A 1 169 ? -9.435 -2.012 -2.789 1.00 80.38 169 ASN A N 1
ATOM 1347 C CA . ASN A 1 169 ? -9.687 -1.728 -4.210 1.00 80.38 169 ASN A CA 1
ATOM 1348 C C . ASN A 1 169 ? -9.412 -0.269 -4.626 1.00 80.38 169 ASN A C 1
ATOM 1350 O O . ASN A 1 169 ? -9.746 0.129 -5.740 1.00 80.38 169 ASN A O 1
ATOM 1354 N N . GLY A 1 170 ? -8.847 0.549 -3.734 1.00 71.50 170 GLY A N 1
ATOM 1355 C CA . GLY A 1 170 ? -8.332 1.881 -4.056 1.00 71.50 170 GLY A CA 1
ATOM 1356 C C . GLY A 1 170 ? -6.892 1.834 -4.576 1.00 71.50 170 GLY A C 1
ATOM 1357 O O . GLY A 1 170 ? -6.340 0.768 -4.835 1.00 71.50 170 GLY A O 1
ATOM 1358 N N . CYS A 1 171 ? -6.249 2.999 -4.691 1.00 65.50 171 CYS A N 1
ATOM 1359 C CA . CYS A 1 171 ? -4.909 3.122 -5.280 1.00 65.50 171 CYS A CA 1
ATOM 1360 C C . CYS A 1 171 ? -3.790 2.409 -4.488 1.00 65.50 171 CYS A C 1
ATOM 1362 O O . CYS A 1 171 ? -2.735 2.129 -5.047 1.00 65.50 171 CYS A O 1
ATOM 1364 N N . ASN A 1 172 ? -3.996 2.113 -3.198 1.00 79.06 172 ASN A N 1
ATOM 1365 C CA . ASN A 1 172 ? -2.980 1.524 -2.318 1.00 79.06 172 ASN A CA 1
ATOM 1366 C C . ASN A 1 172 ? -3.431 0.192 -1.672 1.00 79.06 172 ASN A C 1
ATOM 1368 O O . ASN A 1 172 ? -3.532 0.107 -0.448 1.00 79.06 172 ASN A O 1
ATOM 1372 N N . PRO A 1 173 ? -3.675 -0.875 -2.455 1.00 80.81 173 PRO A N 1
ATOM 1373 C CA . PRO A 1 173 ? -4.213 -2.145 -1.954 1.00 80.81 173 PRO A CA 1
ATOM 1374 C C . PRO A 1 173 ? -3.183 -3.003 -1.186 1.00 80.81 173 PRO A C 1
ATOM 1376 O O . PRO A 1 173 ? -3.442 -4.176 -0.902 1.00 80.81 173 PRO A O 1
ATOM 1379 N N . ASP A 1 174 ? -1.992 -2.465 -0.881 1.00 81.44 174 ASP A N 1
ATOM 1380 C CA . ASP A 1 174 ? -0.847 -3.225 -0.352 1.00 81.44 174 ASP A CA 1
ATOM 1381 C C . ASP A 1 174 ? -0.474 -2.944 1.115 1.00 81.44 174 ASP A C 1
ATOM 1383 O O . ASP A 1 174 ? 0.374 -3.628 1.687 1.00 81.44 174 ASP A O 1
ATOM 1387 N N . THR A 1 175 ? -1.128 -1.981 1.768 1.00 89.19 175 THR A N 1
ATOM 1388 C CA . THR A 1 175 ? -0.869 -1.645 3.182 1.00 89.19 175 THR A CA 1
ATOM 1389 C C . THR A 1 175 ? -1.527 -2.615 4.163 1.00 89.19 175 THR A C 1
ATOM 1391 O O . THR A 1 175 ? -0.924 -2.952 5.183 1.00 89.19 175 THR A O 1
ATOM 1394 N N . ILE A 1 176 ? -2.741 -3.088 3.861 1.00 92.12 176 ILE A N 1
ATOM 1395 C CA . ILE A 1 176 ? -3.559 -3.884 4.790 1.00 92.12 176 ILE A CA 1
ATOM 1396 C C . ILE A 1 176 ? -3.060 -5.330 4.950 1.00 92.12 176 ILE A C 1
ATOM 1398 O O . ILE A 1 176 ? -2.675 -5.987 3.977 1.00 92.12 176 ILE A O 1
ATOM 1402 N N . LYS A 1 177 ? -3.059 -5.833 6.190 1.00 94.69 177 LYS A N 1
ATOM 1403 C CA . LYS A 1 177 ? -2.558 -7.162 6.593 1.00 94.69 177 LYS A CA 1
ATOM 1404 C C . LYS A 1 177 ? -3.482 -7.799 7.629 1.00 94.69 177 LYS A C 1
ATOM 1406 O O . LYS A 1 177 ? -4.166 -7.091 8.363 1.00 94.69 177 LYS A O 1
ATOM 1411 N N . ARG A 1 178 ? -3.500 -9.129 7.728 1.00 95.50 178 ARG A N 1
ATOM 1412 C CA . ARG A 1 178 ? -4.304 -9.845 8.736 1.00 95.50 178 ARG A CA 1
ATOM 1413 C C . ARG A 1 178 ? -3.730 -9.659 10.147 1.00 95.50 178 ARG A C 1
ATOM 1415 O O . ARG A 1 178 ? -2.579 -10.010 10.397 1.00 95.50 178 ARG A O 1
ATOM 1422 N N . CYS A 1 179 ? -4.549 -9.183 11.081 1.00 95.38 179 CYS A N 1
ATOM 1423 C CA . CYS A 1 179 ? -4.198 -9.009 12.489 1.00 95.38 179 CYS A CA 1
ATOM 1424 C C . CYS A 1 179 ? -4.263 -10.353 13.237 1.00 95.38 179 CYS A C 1
ATOM 1426 O O . CYS A 1 179 ? -5.329 -10.790 13.668 1.00 95.38 179 CYS A O 1
ATOM 1428 N N . SER A 1 180 ? -3.114 -11.008 13.430 1.00 92.69 180 SER A N 1
ATOM 1429 C CA . SER A 1 180 ? -2.990 -12.207 14.281 1.00 92.69 180 SER A CA 1
ATOM 1430 C C . SER A 1 180 ? -2.848 -11.892 15.777 1.00 92.69 180 SER A C 1
ATOM 1432 O O . SER A 1 180 ? -3.132 -12.746 16.614 1.00 92.69 180 SER A O 1
ATOM 1434 N N . LYS A 1 181 ? -2.408 -10.676 16.118 1.00 94.12 181 LYS A N 1
ATOM 1435 C CA . LYS A 1 181 ? -2.309 -10.131 17.477 1.00 94.12 181 LYS A CA 1
ATOM 1436 C C . LYS A 1 181 ? -2.332 -8.602 17.390 1.00 94.12 181 LYS A C 1
ATOM 1438 O O . LYS A 1 181 ? -1.643 -8.037 16.547 1.00 94.12 181 LYS A O 1
ATOM 1443 N N . ILE A 1 182 ? -3.076 -7.952 18.282 1.00 94.62 182 ILE A N 1
ATOM 1444 C CA . ILE A 1 182 ? -3.085 -6.490 18.418 1.00 94.62 182 ILE A CA 1
ATOM 1445 C C . ILE A 1 182 ? -1.772 -6.041 19.112 1.00 94.62 182 ILE A C 1
ATOM 1447 O O . ILE A 1 182 ? -1.400 -6.646 20.126 1.00 94.62 182 ILE A O 1
ATOM 1451 N N . PRO A 1 183 ? -1.032 -5.044 18.579 1.00 94.25 183 PRO A N 1
ATOM 1452 C CA . PRO A 1 183 ? 0.165 -4.490 19.216 1.00 94.25 183 PRO A CA 1
ATOM 1453 C C . PRO A 1 183 ? -0.117 -3.912 20.607 1.00 94.25 183 PRO A C 1
ATOM 1455 O O . PRO A 1 183 ? -1.154 -3.301 20.838 1.00 94.25 183 PRO A O 1
ATOM 1458 N N . SER A 1 184 ? 0.828 -4.050 21.540 1.00 93.31 184 SER A N 1
ATOM 1459 C CA . SER A 1 184 ? 0.676 -3.532 22.912 1.00 93.31 184 SER A CA 1
ATOM 1460 C C . SER A 1 184 ? 0.622 -2.004 22.992 1.00 93.31 184 SER A C 1
ATOM 1462 O O . SER A 1 184 ? 0.101 -1.465 23.960 1.00 93.31 184 SER A O 1
ATOM 1464 N N . ASN A 1 185 ? 1.143 -1.315 21.977 1.00 93.50 185 ASN A N 1
ATOM 1465 C CA . ASN A 1 185 ? 1.108 0.138 21.822 1.00 93.50 185 ASN A CA 1
ATOM 1466 C C . ASN A 1 185 ? -0.136 0.649 21.057 1.00 93.50 185 ASN A C 1
ATOM 1468 O O . ASN A 1 185 ? -0.253 1.849 20.817 1.00 93.50 185 ASN A O 1
ATOM 1472 N N . PHE A 1 186 ? -1.072 -0.247 20.714 1.00 95.69 186 PHE A N 1
ATOM 1473 C CA . PHE A 1 186 ? -2.395 0.062 20.160 1.00 95.69 186 PHE A CA 1
ATOM 1474 C C . PHE A 1 186 ? -3.476 -0.700 20.959 1.00 95.69 186 PHE A C 1
ATOM 1476 O O . PHE A 1 186 ? -4.013 -1.696 20.474 1.00 95.69 186 PHE A O 1
ATOM 1483 N N . PRO A 1 187 ? -3.753 -0.308 22.220 1.00 93.81 187 PRO A N 1
ATOM 1484 C CA . PRO A 1 187 ? -4.487 -1.115 23.202 1.00 93.81 187 PRO A CA 1
ATOM 1485 C C . PRO A 1 187 ? -6.017 -1.139 22.987 1.00 93.81 187 PRO A C 1
ATOM 1487 O O . PRO A 1 187 ? -6.792 -0.804 23.878 1.00 93.81 187 PRO A O 1
ATOM 1490 N N . VAL A 1 188 ? -6.472 -1.567 21.806 1.00 95.38 188 VAL A N 1
ATOM 1491 C CA . VAL A 1 188 ? -7.898 -1.778 21.502 1.00 95.38 188 VAL A CA 1
ATOM 1492 C C . VAL A 1 188 ? -8.440 -2.954 22.322 1.00 95.38 188 VAL A C 1
ATOM 1494 O O . VAL A 1 188 ? -7.958 -4.082 22.189 1.00 95.38 188 VAL A O 1
ATOM 1497 N N . THR A 1 189 ? -9.462 -2.707 23.144 1.00 95.38 189 THR A N 1
ATOM 1498 C CA . THR A 1 189 ? -10.076 -3.715 24.025 1.00 95.38 189 THR A CA 1
ATOM 1499 C C . THR A 1 189 ? -11.454 -4.172 23.527 1.00 95.38 189 THR A C 1
ATOM 1501 O O . THR A 1 189 ? -12.037 -3.571 22.624 1.00 95.38 189 THR A O 1
ATOM 1504 N N . GLN A 1 190 ? -11.993 -5.254 24.104 1.00 96.38 190 GLN A N 1
ATOM 1505 C CA . GLN A 1 190 ? -13.317 -5.781 23.738 1.00 96.38 190 GLN A CA 1
ATOM 1506 C C . GLN A 1 190 ? -14.440 -4.798 24.098 1.00 96.38 190 GLN A C 1
ATOM 1508 O O . GLN A 1 190 ? -15.464 -4.755 23.425 1.00 96.38 190 GLN A O 1
ATOM 1513 N N . GLU A 1 191 ? -14.241 -4.012 25.148 1.00 95.81 191 GLU A N 1
ATOM 1514 C CA . GLU A 1 191 ? -15.190 -3.041 25.686 1.00 95.81 191 GLU A CA 1
ATOM 1515 C C . GLU A 1 191 ? -15.298 -1.808 24.775 1.00 95.81 191 GLU A C 1
ATOM 1517 O O . GLU A 1 191 ? -16.381 -1.252 24.633 1.00 95.81 191 GLU A O 1
ATOM 1522 N N . LEU A 1 192 ? -14.198 -1.426 24.111 1.00 95.00 192 LEU A N 1
ATOM 1523 C CA . LEU A 1 192 ? -14.119 -0.252 23.235 1.00 95.00 192 LEU A CA 1
ATOM 1524 C C . LEU A 1 192 ? -14.818 -0.445 21.876 1.00 95.00 192 LEU A C 1
ATOM 1526 O O . LEU A 1 192 ? -15.410 0.492 21.348 1.00 95.00 192 LEU A O 1
ATOM 1530 N N . VAL A 1 193 ? -14.725 -1.646 21.290 1.00 96.38 193 VAL A N 1
ATOM 1531 C CA . VAL A 1 193 ? -15.201 -1.923 19.913 1.00 96.38 193 VAL A CA 1
ATOM 1532 C C . VAL A 1 193 ? -16.158 -3.111 19.801 1.00 96.38 193 VAL A C 1
ATOM 1534 O O . VAL A 1 193 ? -16.571 -3.468 18.700 1.00 96.38 193 VAL A O 1
ATOM 1537 N N . GLY A 1 194 ? -16.521 -3.756 20.912 1.00 94.50 194 GLY A N 1
ATOM 1538 C CA . GLY A 1 194 ? -17.331 -4.979 20.906 1.00 94.50 194 GLY A CA 1
ATOM 1539 C C . GLY A 1 194 ? -18.724 -4.811 20.296 1.00 94.50 194 GLY A C 1
ATOM 1540 O O . GLY A 1 194 ? -19.230 -5.747 19.686 1.00 94.50 194 GLY A O 1
ATOM 1541 N N . ASN A 1 195 ? -19.311 -3.616 20.397 1.00 94.75 195 ASN A N 1
ATOM 1542 C CA . ASN A 1 195 ? -20.606 -3.271 19.800 1.00 94.75 195 ASN A CA 1
ATOM 1543 C C . ASN A 1 195 ? -20.539 -2.970 18.286 1.00 94.75 195 ASN A C 1
ATOM 1545 O O . ASN A 1 195 ? -21.578 -2.794 17.658 1.00 94.75 195 ASN A O 1
ATOM 1549 N N . LEU A 1 196 ? -19.336 -2.895 17.704 1.00 95.56 196 LEU A N 1
ATOM 1550 C CA . LEU A 1 196 ? -19.112 -2.652 16.271 1.00 95.56 196 LEU A CA 1
ATOM 1551 C C . LEU A 1 196 ? -18.983 -3.951 15.461 1.00 95.56 196 LEU A C 1
ATOM 1553 O O . LEU A 1 196 ? -19.069 -3.928 14.225 1.00 95.56 196 LEU A O 1
ATOM 1557 N N . LEU A 1 197 ? -18.751 -5.066 16.160 1.00 96.38 197 LEU A N 1
ATOM 1558 C CA . LEU A 1 197 ? -18.661 -6.415 15.608 1.00 96.38 197 LEU A CA 1
ATOM 1559 C C . LEU A 1 197 ? -20.065 -6.958 15.266 1.00 96.38 197 LEU A C 1
ATOM 1561 O O . LEU A 1 197 ? -21.076 -6.302 15.509 1.00 96.38 197 LEU A O 1
ATOM 1565 N N . ASP A 1 198 ? -20.137 -8.155 14.687 1.00 95.81 198 ASP A N 1
ATOM 1566 C CA . ASP A 1 198 ? -21.410 -8.863 14.519 1.00 95.81 198 ASP A CA 1
ATOM 1567 C C . ASP A 1 198 ? -21.944 -9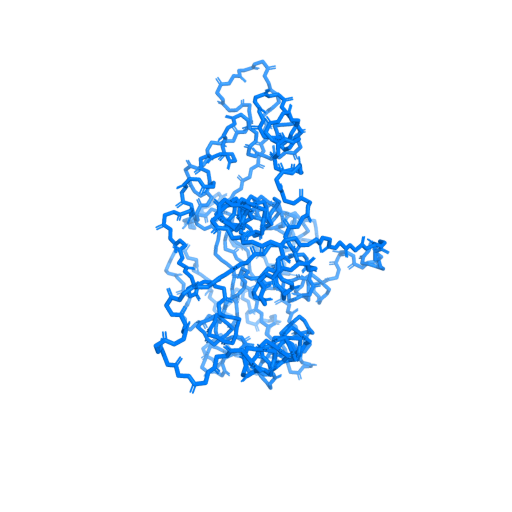.377 15.874 1.00 95.81 198 ASP A C 1
ATOM 1569 O O . ASP A 1 198 ? -21.184 -9.599 16.822 1.00 95.81 198 ASP A O 1
ATOM 1573 N N . GLU A 1 199 ? -23.258 -9.596 15.971 1.00 93.19 199 GLU A N 1
ATOM 1574 C CA . GLU A 1 199 ? -23.905 -10.038 17.212 1.00 93.19 199 GLU A CA 1
ATOM 1575 C C . GLU A 1 199 ? -23.324 -11.372 17.727 1.00 93.19 199 GLU A C 1
ATOM 1577 O O . GLU A 1 199 ? -23.136 -12.335 16.980 1.00 93.19 199 GLU A O 1
ATOM 1582 N N . GLY A 1 200 ? -23.004 -11.427 19.025 1.00 90.75 200 GLY A N 1
ATOM 1583 C CA . GLY A 1 200 ? -22.367 -12.595 19.644 1.00 90.75 200 GLY A CA 1
ATOM 1584 C C . GLY A 1 200 ? -20.898 -12.815 19.246 1.00 90.75 200 GLY A C 1
ATOM 1585 O O . GLY A 1 200 ? -20.364 -13.915 19.440 1.00 90.75 200 GLY A O 1
ATOM 1586 N N . ASP A 1 201 ? -20.222 -11.813 18.676 1.00 95.44 201 ASP A N 1
ATOM 1587 C CA . ASP A 1 201 ? -18.800 -11.882 18.340 1.00 95.44 201 ASP A CA 1
ATOM 1588 C C . ASP A 1 201 ? -17.873 -11.186 19.352 1.00 95.44 201 ASP A C 1
ATOM 1590 O O . ASP A 1 201 ? -18.288 -10.389 20.190 1.00 95.44 201 ASP A O 1
ATOM 1594 N N . THR A 1 202 ? -16.579 -11.515 19.295 1.00 96.69 202 THR A N 1
ATOM 1595 C CA . THR A 1 202 ? -15.543 -10.893 20.139 1.00 96.69 202 THR A CA 1
ATOM 1596 C C . THR A 1 202 ? -14.245 -10.713 19.363 1.00 96.69 202 THR A C 1
ATOM 1598 O O . THR A 1 202 ? -13.942 -11.514 18.479 1.00 96.69 202 THR A O 1
ATOM 1601 N N . LEU A 1 203 ? -13.407 -9.746 19.750 1.00 95.62 203 LEU A N 1
ATOM 1602 C CA . LEU A 1 203 ? -12.060 -9.560 19.191 1.00 95.62 203 LEU A CA 1
ATOM 1603 C C . LEU A 1 203 ? -11.250 -10.864 19.206 1.00 95.62 203 LEU A C 1
ATOM 1605 O O . LEU A 1 203 ? -10.618 -11.226 18.216 1.00 95.62 203 LEU A O 1
ATOM 1609 N N . LYS A 1 204 ? -11.314 -11.621 20.308 1.00 95.50 204 LYS A N 1
ATOM 1610 C CA . LYS A 1 204 ? -10.604 -12.901 20.459 1.00 95.50 204 LYS A CA 1
ATOM 1611 C C . LYS A 1 204 ? -11.090 -13.963 19.462 1.00 95.50 204 LYS A C 1
ATOM 1613 O O . LYS A 1 204 ? -10.274 -14.737 18.958 1.00 95.50 204 LYS A O 1
ATOM 1618 N N . LYS A 1 205 ? -12.394 -13.994 19.162 1.00 95.94 205 LYS A N 1
ATOM 1619 C CA . LYS A 1 205 ? -13.001 -14.872 18.150 1.00 95.94 205 LYS A CA 1
ATOM 1620 C C . LYS A 1 205 ? -12.654 -14.401 16.735 1.00 95.94 205 LYS A C 1
ATOM 1622 O O . LYS A 1 205 ? -12.106 -15.188 15.969 1.00 95.94 205 LYS A O 1
ATOM 1627 N N . ALA A 1 206 ? -12.829 -13.117 16.431 1.00 95.62 206 ALA A N 1
ATOM 1628 C CA . ALA A 1 206 ? -12.498 -12.512 15.142 1.00 95.62 206 ALA A CA 1
ATOM 1629 C C . ALA A 1 206 ? -11.012 -12.672 14.753 1.00 95.62 206 ALA A C 1
ATOM 1631 O O . ALA A 1 206 ? -10.718 -13.025 13.610 1.00 95.62 206 ALA A O 1
ATOM 1632 N N . ILE A 1 207 ? -10.074 -12.509 15.699 1.00 95.75 207 ILE A N 1
ATOM 1633 C CA . ILE A 1 207 ? -8.638 -12.798 15.497 1.00 95.75 207 ILE A CA 1
ATOM 1634 C C . ILE A 1 207 ? -8.427 -14.284 15.176 1.00 95.75 207 ILE A C 1
ATOM 1636 O O . ILE A 1 207 ? -7.792 -14.611 14.173 1.00 95.75 207 ILE A O 1
ATOM 1640 N N . LYS A 1 208 ? -8.982 -15.194 15.992 1.00 94.88 208 LYS A N 1
ATOM 1641 C CA . LYS A 1 208 ? -8.852 -16.652 15.800 1.00 94.88 208 LYS A CA 1
ATOM 1642 C C . LYS A 1 208 ? -9.431 -17.114 14.458 1.00 94.88 208 LYS A C 1
ATOM 1644 O O . LYS A 1 208 ? -8.882 -18.011 13.825 1.00 94.88 208 LYS A O 1
ATOM 1649 N N . GLU A 1 209 ? -10.533 -16.512 14.027 1.00 94.56 209 GLU A N 1
ATOM 1650 C CA . GLU A 1 209 ? -11.211 -16.821 12.767 1.00 94.56 209 GLU A CA 1
ATOM 1651 C C . GLU A 1 209 ? -10.579 -16.137 11.548 1.00 94.56 209 GLU A C 1
ATOM 1653 O O . GLU A 1 209 ? -10.910 -16.509 10.420 1.00 94.56 209 GLU A O 1
ATOM 1658 N N . GLY A 1 210 ? -9.668 -15.180 11.754 1.00 94.06 210 GLY A N 1
ATOM 1659 C CA . GLY A 1 210 ? -8.986 -14.436 10.696 1.00 94.06 210 GLY A CA 1
ATOM 1660 C C . GLY A 1 210 ? -9.807 -13.306 10.069 1.00 94.06 210 GLY A C 1
ATOM 1661 O O . GLY A 1 210 ? -9.471 -12.889 8.968 1.00 94.06 210 GLY A O 1
ATOM 1662 N N . ARG A 1 211 ? -10.854 -12.813 10.744 1.00 95.88 211 ARG A N 1
ATOM 1663 C CA . ARG A 1 211 ? -11.746 -11.727 10.278 1.00 95.88 211 ARG A CA 1
ATOM 1664 C C . ARG A 1 211 ? -11.299 -10.327 10.723 1.00 95.88 211 ARG A C 1
ATOM 1666 O O . ARG A 1 211 ? -12.057 -9.368 10.620 1.00 95.88 211 ARG A O 1
ATOM 1673 N N . LEU A 1 212 ? -10.072 -10.208 11.229 1.00 97.06 212 LEU A N 1
ATOM 1674 C CA . LEU A 1 212 ? -9.499 -8.971 11.756 1.00 97.06 212 LEU A CA 1
ATOM 1675 C C . LEU A 1 212 ? -8.242 -8.587 10.967 1.00 97.06 212 LEU A C 1
ATOM 1677 O O . LEU A 1 212 ? -7.340 -9.405 10.766 1.00 97.06 212 LEU A O 1
ATOM 1681 N N . TYR A 1 213 ? -8.190 -7.339 10.513 1.00 97.25 213 TYR A N 1
ATOM 1682 C CA . TYR A 1 213 ? -7.178 -6.793 9.611 1.00 97.25 213 TYR A CA 1
ATOM 1683 C C . TYR A 1 213 ? -6.688 -5.431 10.115 1.00 97.25 213 TYR A C 1
ATOM 1685 O O . TYR A 1 213 ? -7.359 -4.772 10.904 1.00 97.25 213 TYR A O 1
ATOM 1693 N N . MET A 1 214 ? -5.498 -5.009 9.693 1.00 96.75 214 MET A N 1
ATOM 1694 C CA . MET A 1 214 ? -4.910 -3.733 10.097 1.00 96.75 214 MET A CA 1
ATOM 1695 C C . MET A 1 214 ? -3.982 -3.132 9.049 1.00 96.75 214 MET A C 1
ATOM 1697 O O . MET A 1 214 ? -3.402 -3.843 8.224 1.00 96.75 214 MET A O 1
ATOM 1701 N N . VAL A 1 215 ? -3.805 -1.819 9.151 1.00 96.00 215 VAL A N 1
ATOM 1702 C CA . VAL A 1 215 ? -2.685 -1.066 8.580 1.00 96.00 215 VAL A CA 1
ATOM 1703 C C . VAL A 1 215 ? -1.832 -0.513 9.720 1.00 96.00 215 VAL A C 1
ATOM 1705 O O . VAL A 1 215 ? -2.353 -0.120 10.765 1.00 96.00 215 VAL A O 1
ATOM 1708 N N . ASP A 1 216 ? -0.522 -0.486 9.503 1.00 95.94 216 ASP A N 1
ATOM 1709 C CA . ASP A 1 216 ? 0.465 0.104 10.405 1.00 95.94 216 ASP A CA 1
ATOM 1710 C C . ASP A 1 216 ? 1.375 1.016 9.581 1.00 95.94 216 ASP A C 1
ATOM 1712 O O . ASP A 1 216 ? 2.084 0.560 8.676 1.00 95.94 216 ASP A O 1
ATOM 1716 N N . PHE A 1 217 ? 1.327 2.311 9.886 1.00 94.94 217 PHE A N 1
ATOM 1717 C CA . PHE A 1 217 ? 2.105 3.341 9.213 1.00 94.94 217 PHE A CA 1
ATOM 1718 C C . PHE A 1 217 ? 3.339 3.790 10.018 1.00 94.94 217 PHE A C 1
ATOM 1720 O O . PHE A 1 217 ? 3.894 4.848 9.716 1.00 94.94 217 PHE A O 1
ATOM 1727 N N . LYS A 1 218 ? 3.847 2.980 10.966 1.00 94.81 218 LYS A N 1
ATOM 1728 C CA . LYS A 1 218 ? 5.058 3.271 11.769 1.00 94.81 218 LYS A CA 1
ATOM 1729 C C . LYS A 1 218 ? 6.267 3.755 10.965 1.00 94.81 218 LYS A C 1
ATOM 1731 O O . LYS A 1 218 ? 7.071 4.521 11.473 1.00 94.81 218 LYS A O 1
ATOM 1736 N N . ILE A 1 219 ? 6.425 3.389 9.690 1.00 92.00 219 ILE A N 1
ATOM 1737 C CA . ILE A 1 219 ? 7.552 3.911 8.894 1.00 92.00 219 ILE A CA 1
ATOM 1738 C C . ILE A 1 219 ? 7.528 5.444 8.718 1.00 92.00 219 ILE A C 1
ATOM 1740 O O . ILE A 1 219 ? 8.586 6.028 8.479 1.00 92.00 219 ILE A O 1
ATOM 1744 N N . LEU A 1 220 ? 6.358 6.080 8.852 1.00 91.81 220 LEU A N 1
ATOM 1745 C CA . LEU A 1 220 ? 6.161 7.533 8.774 1.00 91.81 220 LEU A CA 1
ATOM 1746 C C . LEU A 1 220 ? 6.608 8.266 10.057 1.00 91.81 220 LEU A C 1
ATOM 1748 O O . LEU A 1 220 ? 6.777 9.481 10.033 1.00 91.81 220 LEU A O 1
ATOM 1752 N N . GLU A 1 221 ? 6.857 7.529 11.143 1.00 91.06 221 GLU A N 1
ATOM 1753 C CA . GLU A 1 221 ? 7.541 8.004 12.354 1.00 91.06 221 GLU A CA 1
ATOM 1754 C C . GLU A 1 221 ? 8.932 8.562 11.995 1.00 91.06 221 GLU A C 1
ATOM 1756 O O . GLU A 1 221 ? 9.606 8.050 11.092 1.00 91.06 221 GLU A O 1
ATOM 1761 N N . ASP A 1 222 ? 9.348 9.637 12.662 1.00 89.25 222 ASP A N 1
ATOM 1762 C CA . ASP A 1 222 ? 10.599 10.380 12.421 1.00 89.25 222 ASP A CA 1
ATOM 1763 C C . ASP A 1 222 ? 10.807 10.923 10.990 1.00 89.25 222 ASP A C 1
ATOM 1765 O O . ASP A 1 222 ? 11.918 11.323 10.629 1.00 89.25 222 ASP A O 1
ATOM 1769 N N . ILE A 1 223 ? 9.775 10.951 10.136 1.00 91.50 223 ILE A N 1
ATOM 1770 C CA . ILE A 1 223 ? 9.878 11.594 8.821 1.00 91.50 223 ILE A CA 1
ATOM 1771 C C . ILE A 1 223 ? 9.546 13.084 8.942 1.00 91.50 223 ILE A C 1
ATOM 1773 O O . ILE A 1 223 ? 8.447 13.462 9.339 1.00 91.50 223 ILE A O 1
ATOM 1777 N N . GLN A 1 224 ? 10.493 13.922 8.517 1.00 89.50 224 GLN A N 1
ATOM 1778 C CA . GLN A 1 224 ? 10.346 15.375 8.437 1.00 89.50 224 GLN A CA 1
ATOM 1779 C C . GLN A 1 224 ? 9.057 15.800 7.712 1.00 89.50 224 GLN A C 1
ATOM 1781 O O . GLN A 1 224 ? 8.806 15.379 6.580 1.00 89.50 224 GLN A O 1
ATOM 1786 N N . LEU A 1 225 ? 8.296 16.696 8.342 1.00 88.88 225 LEU A N 1
ATOM 1787 C CA . LEU A 1 225 ? 7.110 17.331 7.768 1.00 88.88 225 LEU A CA 1
ATOM 1788 C C . LEU A 1 225 ? 7.444 18.713 7.175 1.00 88.88 225 LEU A C 1
ATOM 1790 O O . LEU A 1 225 ? 8.347 19.409 7.656 1.00 88.88 225 LEU A O 1
ATOM 1794 N N . TYR A 1 226 ? 6.696 19.122 6.147 1.00 86.69 226 TYR A N 1
ATOM 1795 C CA . TYR A 1 226 ? 6.866 20.415 5.473 1.00 86.69 226 TYR A CA 1
ATOM 1796 C C . TYR A 1 226 ? 6.528 21.600 6.393 1.00 86.69 226 TYR A C 1
ATOM 1798 O O . TYR A 1 226 ? 5.526 21.570 7.107 1.00 86.69 226 TYR A O 1
ATOM 1806 N N . GLY A 1 227 ? 7.374 22.634 6.375 1.00 87.56 227 GLY A N 1
ATOM 1807 C CA . GLY A 1 227 ? 7.229 23.853 7.183 1.00 87.56 227 GLY A CA 1
ATOM 1808 C C . GLY A 1 227 ? 7.613 23.732 8.665 1.00 87.56 227 GLY A C 1
ATOM 1809 O O . GLY A 1 227 ? 7.552 24.711 9.399 1.00 87.56 227 GLY A O 1
ATOM 1810 N N . TRP A 1 228 ? 8.045 22.560 9.144 1.00 88.50 228 TRP A N 1
ATOM 1811 C CA . TRP A 1 228 ? 8.400 22.394 10.565 1.00 88.50 228 TRP A CA 1
ATOM 1812 C C . TRP A 1 228 ? 9.800 22.903 10.940 1.00 88.50 228 TRP A C 1
ATOM 1814 O O . TRP A 1 228 ? 10.052 23.120 12.121 1.00 88.50 228 TRP A O 1
ATOM 1824 N N . ASN A 1 229 ? 10.672 23.145 9.955 1.00 87.38 229 ASN A N 1
ATOM 1825 C CA . ASN A 1 229 ? 12.046 23.631 10.163 1.00 87.38 229 ASN A CA 1
ATOM 1826 C C . ASN A 1 229 ? 12.268 25.063 9.631 1.00 87.38 229 ASN A C 1
ATOM 1828 O O . ASN A 1 229 ? 13.405 25.525 9.593 1.00 87.38 229 ASN A O 1
ATOM 1832 N N . ASP A 1 230 ? 11.209 25.743 9.186 1.00 86.31 230 ASP A N 1
ATOM 1833 C CA . ASP A 1 230 ? 11.248 27.116 8.675 1.00 86.31 230 ASP A CA 1
ATOM 1834 C C . ASP A 1 230 ? 9.942 27.823 9.059 1.00 86.31 230 ASP A C 1
ATOM 1836 O O . ASP A 1 230 ? 8.859 27.416 8.641 1.00 86.31 230 ASP A O 1
ATOM 1840 N N . GLU A 1 231 ? 10.040 28.870 9.877 1.00 89.25 231 GLU A N 1
ATOM 1841 C CA . GLU A 1 231 ? 8.884 29.610 10.396 1.00 89.25 231 GLU A CA 1
ATOM 1842 C C . GLU A 1 231 ? 8.172 30.454 9.325 1.00 89.25 231 GLU A C 1
ATOM 1844 O O . GLU A 1 231 ? 7.045 30.893 9.544 1.00 89.25 231 GLU A O 1
ATOM 1849 N N . ASN A 1 232 ? 8.795 30.642 8.156 1.00 90.00 232 ASN A N 1
ATOM 1850 C CA . ASN A 1 232 ? 8.228 31.376 7.023 1.00 90.00 232 ASN A CA 1
ATOM 1851 C C . ASN A 1 232 ? 7.319 30.504 6.133 1.00 90.00 232 ASN A C 1
ATOM 1853 O O . ASN A 1 232 ? 6.721 31.016 5.185 1.00 90.00 232 ASN A O 1
ATOM 1857 N N . LEU A 1 233 ? 7.228 29.194 6.399 1.00 84.06 233 LEU A N 1
ATOM 1858 C CA . LEU A 1 233 ? 6.474 28.233 5.592 1.00 84.06 233 LEU A CA 1
ATOM 1859 C C . LEU A 1 233 ? 5.216 27.720 6.307 1.00 84.06 233 LEU A C 1
ATOM 1861 O O . LEU A 1 233 ? 5.162 27.584 7.529 1.00 84.06 233 LEU A O 1
ATOM 1865 N N . GLU A 1 234 ? 4.203 27.360 5.515 1.00 88.56 234 GLU A N 1
ATOM 1866 C CA . GLU A 1 234 ? 3.006 26.673 6.007 1.00 88.56 234 GLU A CA 1
ATOM 1867 C C . GLU A 1 234 ? 3.386 25.322 6.639 1.00 88.56 234 GLU A C 1
ATOM 1869 O O . GLU A 1 234 ? 3.896 24.422 5.965 1.00 88.56 234 GLU A O 1
ATOM 1874 N N . LYS A 1 235 ? 3.091 25.151 7.931 1.00 89.75 235 LYS A N 1
ATOM 1875 C CA . LYS A 1 235 ? 3.249 23.869 8.625 1.00 89.75 235 LYS A CA 1
ATOM 1876 C C . LYS A 1 235 ? 2.183 22.895 8.144 1.00 89.75 235 LYS A C 1
ATOM 1878 O O . LYS A 1 235 ? 0.996 23.095 8.389 1.00 89.75 235 LYS A O 1
ATOM 1883 N N . ARG A 1 236 ? 2.609 21.811 7.496 1.00 85.88 236 ARG A N 1
ATOM 1884 C CA . ARG A 1 236 ? 1.725 20.697 7.128 1.00 85.88 236 ARG A CA 1
ATOM 1885 C C . ARG A 1 236 ? 1.823 19.574 8.134 1.00 85.88 236 ARG A C 1
ATOM 1887 O O . ARG A 1 236 ? 2.866 19.344 8.740 1.00 85.88 236 ARG A O 1
ATOM 1894 N N . TYR A 1 237 ? 0.726 18.848 8.280 1.00 84.44 237 TYR A N 1
ATOM 1895 C CA . TYR A 1 237 ? 0.581 17.844 9.318 1.00 84.44 237 TYR A CA 1
ATOM 1896 C C . TYR A 1 237 ? 0.438 16.444 8.726 1.00 84.44 237 TYR A C 1
ATOM 1898 O O . TYR A 1 237 ? -0.046 16.245 7.606 1.00 84.44 237 TYR A O 1
ATOM 1906 N N . MET A 1 238 ? 0.895 15.465 9.497 1.00 88.62 238 MET A N 1
ATOM 1907 C CA . MET A 1 238 ? 0.728 14.041 9.249 1.00 88.62 238 MET A CA 1
ATOM 1908 C C . MET A 1 238 ? 0.930 13.294 10.571 1.00 88.62 238 MET A C 1
ATOM 1910 O O . MET A 1 238 ? 1.442 13.863 11.534 1.00 88.62 238 MET A O 1
ATOM 1914 N N . CYS A 1 239 ? 0.571 12.018 10.608 1.00 89.88 239 CYS A N 1
ATOM 1915 C CA . CYS A 1 239 ? 0.784 11.143 11.754 1.00 89.88 239 CYS A CA 1
ATOM 1916 C C . CYS A 1 239 ? 1.256 9.757 11.270 1.00 89.88 239 CYS A C 1
ATOM 1918 O O . CYS A 1 239 ? 1.331 9.513 10.064 1.00 89.88 239 CYS A O 1
ATOM 1920 N N . ALA A 1 240 ? 1.588 8.846 12.189 1.00 92.75 240 ALA A N 1
ATOM 1921 C CA . ALA A 1 240 ? 2.072 7.495 11.872 1.00 92.75 240 ALA A CA 1
ATOM 1922 C C . ALA A 1 240 ? 1.076 6.423 12.370 1.00 92.75 240 ALA A C 1
ATOM 1924 O O . ALA A 1 240 ? 1.409 5.643 13.268 1.00 92.75 240 ALA A O 1
ATOM 1925 N N . PRO A 1 241 ? -0.164 6.411 11.843 1.00 95.94 241 PRO A N 1
ATOM 1926 C CA . PRO A 1 241 ? -1.297 5.802 12.520 1.00 95.94 241 PRO A CA 1
ATOM 1927 C C . PRO A 1 241 ? -1.345 4.279 12.438 1.00 95.94 241 PRO A C 1
ATOM 1929 O O . PRO A 1 241 ? -0.849 3.651 11.496 1.00 95.94 241 PRO A O 1
ATOM 1932 N N . PHE A 1 242 ? -2.077 3.710 13.390 1.00 97.44 242 PHE A N 1
ATOM 1933 C CA . PHE A 1 242 ? -2.707 2.405 13.247 1.00 97.44 242 PHE A CA 1
ATOM 1934 C C . PHE A 1 242 ? -4.148 2.568 12.758 1.00 97.44 242 PHE A C 1
ATOM 1936 O O . PHE A 1 242 ? -4.858 3.482 13.180 1.00 97.44 242 PHE A O 1
ATOM 1943 N N . GLY A 1 243 ? -4.600 1.639 11.917 1.00 97.19 243 GLY A N 1
ATOM 1944 C CA . GLY A 1 243 ? -6.013 1.473 11.576 1.00 97.19 243 GLY A CA 1
ATOM 1945 C C . GLY A 1 243 ? -6.414 0.007 11.688 1.00 97.19 243 GLY A C 1
ATOM 1946 O O . GLY A 1 243 ? -5.764 -0.850 11.087 1.00 97.19 243 GLY A O 1
ATOM 1947 N N . LEU A 1 244 ? -7.465 -0.282 12.453 1.00 98.00 244 LEU A N 1
ATOM 1948 C CA . LEU A 1 244 ? -8.012 -1.619 12.681 1.00 98.00 244 LEU A CA 1
ATOM 1949 C C . LEU A 1 244 ? -9.318 -1.798 11.902 1.00 98.00 244 LEU A C 1
ATOM 1951 O O . LEU A 1 244 ? -10.194 -0.933 11.943 1.00 98.00 244 LEU A O 1
ATOM 1955 N N . PHE A 1 245 ? -9.460 -2.939 11.235 1.00 97.81 245 PHE A N 1
ATOM 1956 C CA . PHE A 1 245 ? -10.582 -3.268 10.361 1.00 97.81 245 PHE A CA 1
ATOM 1957 C C . PHE A 1 245 ? -11.155 -4.647 10.692 1.00 97.81 245 PHE A C 1
ATOM 1959 O O . PHE A 1 245 ? -10.420 -5.590 10.994 1.00 97.81 245 PHE A O 1
ATOM 1966 N N . TYR A 1 246 ? -12.469 -4.775 10.572 1.00 97.69 246 TYR A N 1
ATOM 1967 C CA . TYR A 1 246 ? -13.222 -5.996 10.839 1.00 97.69 246 TYR A CA 1
ATOM 1968 C C . TYR A 1 246 ? -14.004 -6.424 9.597 1.00 97.69 246 TYR A C 1
ATOM 1970 O O . TYR A 1 246 ? -14.576 -5.576 8.915 1.00 97.69 246 TYR A O 1
ATOM 1978 N N . VAL A 1 247 ? -14.025 -7.729 9.311 1.00 95.44 247 VAL A N 1
ATOM 1979 C CA . VAL A 1 247 ? -14.846 -8.331 8.250 1.00 95.44 247 VAL A CA 1
ATOM 1980 C C . VAL A 1 247 ? -16.121 -8.899 8.870 1.00 95.44 247 VAL A C 1
ATOM 1982 O O . VAL A 1 247 ? -16.081 -9.889 9.615 1.00 95.44 247 VAL A O 1
ATOM 1985 N N . LYS A 1 248 ? -17.245 -8.258 8.541 1.00 92.81 248 LYS A N 1
ATOM 1986 C CA . LYS A 1 248 ? -18.593 -8.635 8.980 1.00 92.81 248 LYS A CA 1
ATOM 1987 C C . LYS A 1 248 ? -19.063 -9.924 8.313 1.00 92.81 248 LYS A C 1
ATOM 1989 O O . LYS A 1 248 ? -18.582 -10.296 7.241 1.00 92.81 248 LYS A O 1
ATOM 1994 N N . GLY A 1 249 ? -20.079 -10.563 8.884 1.00 86.75 249 GLY A N 1
ATOM 1995 C CA . GLY A 1 249 ? -20.767 -11.721 8.302 1.00 86.75 249 GLY A CA 1
ATOM 1996 C C . GLY A 1 249 ? -21.388 -11.460 6.921 1.00 86.75 249 GLY A C 1
ATOM 1997 O O . GLY A 1 249 ? -21.609 -12.403 6.167 1.00 86.75 249 GLY A O 1
ATOM 1998 N N . THR A 1 250 ? -21.605 -10.193 6.545 1.00 87.25 250 THR A N 1
ATOM 1999 C CA . THR A 1 250 ? -22.011 -9.782 5.185 1.00 87.25 250 THR A CA 1
ATOM 2000 C C . THR A 1 250 ? -20.879 -9.860 4.150 1.00 87.25 250 THR A C 1
ATOM 2002 O O . THR A 1 250 ? -21.129 -9.689 2.959 1.00 87.25 250 THR A O 1
ATOM 2005 N N . GLY A 1 251 ? -19.635 -10.083 4.589 1.00 83.31 251 GLY A N 1
ATOM 2006 C CA . GLY A 1 251 ? -18.420 -9.958 3.782 1.00 83.31 251 GLY A CA 1
ATOM 2007 C C . GLY A 1 251 ? -17.859 -8.533 3.711 1.00 83.31 251 GLY A C 1
ATOM 2008 O O . GLY A 1 251 ? -16.801 -8.324 3.121 1.00 83.31 251 GLY A O 1
ATOM 2009 N N . ASP A 1 252 ? -18.528 -7.550 4.314 1.00 86.62 252 ASP A N 1
ATOM 2010 C CA . ASP A 1 252 ? -18.070 -6.163 4.293 1.00 86.62 252 ASP A CA 1
ATOM 2011 C C . ASP A 1 252 ? -16.925 -5.927 5.278 1.00 86.62 252 ASP A C 1
ATOM 2013 O O . ASP A 1 252 ? -17.007 -6.307 6.447 1.00 86.62 252 ASP A O 1
ATOM 2017 N N . ILE A 1 253 ? -15.870 -5.256 4.812 1.00 91.81 253 ILE A N 1
ATOM 2018 C CA . ILE A 1 253 ? -14.787 -4.774 5.668 1.00 91.81 253 ILE A CA 1
ATOM 2019 C C . ILE A 1 253 ? -15.075 -3.337 6.118 1.00 91.81 253 ILE A C 1
ATOM 2021 O O . ILE A 1 253 ? -15.274 -2.448 5.290 1.00 91.81 253 ILE A O 1
ATOM 2025 N N . THR A 1 254 ? -15.073 -3.098 7.4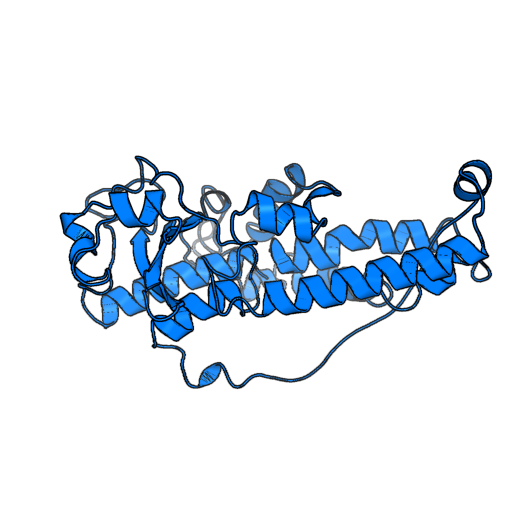29 1.00 94.88 254 THR A N 1
ATOM 2026 C CA . THR A 1 254 ? -15.293 -1.770 8.028 1.00 94.88 254 THR A CA 1
ATOM 2027 C C . THR A 1 254 ? -14.160 -1.402 8.990 1.00 94.88 254 THR A C 1
ATOM 2029 O O . THR A 1 254 ? -13.704 -2.275 9.737 1.00 94.88 254 THR A O 1
ATOM 2032 N N . PRO A 1 255 ? -13.692 -0.139 9.014 1.00 96.88 255 PRO A N 1
ATOM 2033 C CA . PRO A 1 255 ? -12.832 0.357 10.089 1.00 96.88 255 PRO A CA 1
ATOM 2034 C C . PRO A 1 255 ? -13.564 0.284 11.440 1.00 96.88 255 PRO A C 1
ATOM 2036 O O . PRO A 1 255 ? -14.769 0.514 11.501 1.00 96.88 255 PRO A O 1
ATOM 2039 N N . ILE A 1 256 ? -12.845 -0.045 12.516 1.00 97.56 256 ILE A N 1
ATOM 2040 C CA . ILE A 1 256 ? -13.397 -0.124 13.885 1.00 97.56 256 ILE A CA 1
ATOM 2041 C C . ILE A 1 256 ? -12.570 0.624 14.940 1.00 97.56 256 ILE A C 1
ATOM 2043 O O . ILE A 1 256 ? -13.113 0.964 15.984 1.00 97.56 256 ILE A O 1
ATOM 2047 N N . ALA A 1 257 ? -11.284 0.891 14.685 1.00 97.88 257 ALA A N 1
ATOM 2048 C CA . ALA A 1 257 ? -10.438 1.696 15.568 1.00 97.88 257 ALA A CA 1
ATOM 2049 C C . ALA A 1 257 ? -9.308 2.389 14.786 1.00 97.88 257 ALA A C 1
ATOM 2051 O O . ALA A 1 257 ? -8.728 1.784 13.880 1.00 97.88 257 ALA A O 1
ATOM 2052 N N . ILE A 1 258 ? -8.963 3.626 15.149 1.00 97.88 258 ILE A N 1
ATOM 2053 C CA . ILE A 1 258 ? -7.852 4.408 14.580 1.00 97.88 258 ILE A CA 1
ATOM 2054 C C . ILE A 1 258 ? -7.094 5.101 15.719 1.00 97.88 258 ILE A C 1
ATOM 2056 O O . ILE A 1 258 ? -7.705 5.735 16.572 1.00 97.88 258 ILE A O 1
ATOM 2060 N N . GLN A 1 259 ? -5.763 5.028 15.715 1.00 97.00 259 GLN A N 1
ATOM 2061 C CA . GLN A 1 259 ? -4.887 5.739 16.659 1.00 97.00 259 GLN A CA 1
ATOM 2062 C C . GLN A 1 259 ? -3.830 6.499 15.850 1.00 97.00 259 GLN A C 1
ATOM 2064 O O . GLN A 1 259 ? -3.230 5.911 14.951 1.00 97.00 259 GLN A O 1
ATOM 2069 N N . PHE A 1 260 ? -3.615 7.793 16.112 1.00 93.00 260 PHE A N 1
ATOM 2070 C CA . PHE A 1 260 ? -2.828 8.658 15.213 1.00 93.00 260 PHE A CA 1
ATOM 2071 C C . PHE A 1 260 ? -1.318 8.480 15.370 1.00 93.00 260 PHE A C 1
ATOM 2073 O O . PHE A 1 260 ? -0.586 8.421 14.380 1.00 93.00 260 PHE A O 1
ATOM 2080 N N . HIS A 1 261 ? -0.851 8.377 16.608 1.00 92.94 261 HIS A N 1
ATOM 2081 C CA . HIS A 1 261 ? 0.559 8.187 16.933 1.00 92.94 261 HIS A CA 1
ATOM 2082 C C . HIS A 1 261 ? 0.805 6.789 17.500 1.00 92.94 261 HIS A C 1
ATOM 2084 O O . HIS A 1 261 ? -0.115 6.083 17.919 1.00 92.94 261 HIS A O 1
ATOM 2090 N N . GLN A 1 262 ? 2.069 6.383 17.497 1.00 93.06 262 GLN A N 1
ATOM 2091 C CA . GLN A 1 262 ? 2.494 5.018 17.797 1.00 93.06 262 GLN A CA 1
ATOM 2092 C C . GLN A 1 262 ? 2.436 4.644 19.286 1.00 93.06 262 GLN A C 1
ATOM 2094 O O . GLN A 1 262 ? 2.696 3.491 19.606 1.00 93.06 262 GLN A O 1
ATOM 2099 N N . GLU A 1 263 ? 2.068 5.561 20.183 1.00 90.44 263 GLU A N 1
ATOM 2100 C CA . GLU A 1 263 ? 1.921 5.307 21.622 1.00 90.44 263 GLU A CA 1
ATOM 2101 C C . GLU A 1 263 ? 0.611 5.911 22.138 1.00 90.44 263 GLU A C 1
ATOM 2103 O O . GLU A 1 263 ? 0.378 7.110 21.986 1.00 90.44 263 GLU A O 1
ATOM 2108 N N . ALA A 1 264 ? -0.257 5.090 22.732 1.00 87.00 264 ALA A N 1
ATOM 2109 C CA . ALA A 1 264 ? -1.524 5.541 23.307 1.00 87.00 264 ALA A CA 1
ATOM 2110 C C . ALA A 1 264 ? -1.303 6.353 24.594 1.00 87.00 264 ALA A C 1
ATOM 2112 O O . ALA A 1 264 ? -0.561 5.927 25.479 1.00 87.00 264 ALA A O 1
ATOM 2113 N N . ASN A 1 265 ? -1.963 7.505 24.704 1.00 88.94 265 ASN A N 1
ATOM 2114 C CA . ASN A 1 265 ? -1.943 8.379 25.880 1.00 88.94 265 ASN A CA 1
ATOM 2115 C C . ASN A 1 265 ? -3.146 9.347 25.837 1.00 88.94 265 ASN A C 1
ATOM 2117 O O . ASN A 1 265 ? -3.932 9.313 24.892 1.00 88.94 265 ASN A O 1
ATOM 2121 N N . GLU A 1 266 ? -3.286 10.220 26.838 1.00 85.81 266 GLU A N 1
ATOM 2122 C CA . GLU A 1 266 ? -4.427 11.145 26.972 1.00 85.81 266 GLU A CA 1
ATOM 2123 C C . GLU A 1 266 ? -4.612 12.115 25.787 1.00 85.81 266 GLU A C 1
ATOM 2125 O O . GLU A 1 266 ? -5.733 12.552 25.536 1.00 85.81 266 GLU A O 1
ATOM 2130 N N . THR A 1 267 ? -3.555 12.432 25.026 1.00 87.56 267 THR A N 1
ATOM 2131 C CA . THR A 1 267 ? -3.624 13.301 23.831 1.00 87.56 267 THR A CA 1
ATOM 2132 C C . THR A 1 267 ? -3.565 12.534 22.504 1.00 87.56 267 THR A C 1
ATOM 2134 O O . THR A 1 267 ? -3.730 13.130 21.440 1.00 87.56 267 THR A O 1
ATOM 2137 N N . ASN A 1 268 ? -3.400 11.209 22.549 1.00 91.62 268 ASN A N 1
ATOM 2138 C CA . ASN A 1 268 ? -3.504 10.290 21.413 1.00 91.62 268 ASN A CA 1
ATOM 2139 C C . ASN A 1 268 ? -4.452 9.122 21.765 1.00 91.62 268 ASN A C 1
ATOM 2141 O O . ASN A 1 268 ? -3.986 7.993 21.972 1.00 91.62 268 ASN A O 1
ATOM 2145 N N . PRO A 1 269 ? -5.770 9.387 21.868 1.00 93.56 269 PRO A N 1
ATOM 2146 C CA . PRO A 1 269 ? -6.775 8.361 22.120 1.00 93.56 269 PRO A CA 1
ATOM 2147 C C . PRO A 1 269 ? -6.978 7.444 20.903 1.00 93.56 269 PRO A C 1
ATOM 2149 O O . PRO A 1 269 ? -6.468 7.683 19.803 1.00 93.56 269 PRO A O 1
ATOM 2152 N N . ILE A 1 270 ? -7.759 6.384 21.111 1.00 96.69 270 ILE A N 1
ATOM 2153 C CA . ILE A 1 270 ? -8.226 5.491 20.051 1.00 96.69 270 ILE A CA 1
ATOM 2154 C C . ILE A 1 270 ? -9.629 5.934 19.632 1.00 96.69 270 ILE A C 1
ATOM 2156 O O . ILE A 1 270 ? -10.570 5.802 20.408 1.00 96.69 270 ILE A O 1
ATOM 2160 N N . TRP A 1 271 ? -9.755 6.409 18.398 1.00 97.00 271 TRP A N 1
ATOM 2161 C CA . TRP A 1 271 ? -11.013 6.825 17.780 1.00 97.00 271 TRP A CA 1
ATOM 2162 C C . TRP A 1 271 ? -11.743 5.642 17.149 1.00 97.00 271 TRP A C 1
ATOM 2164 O O . TRP A 1 271 ? -11.111 4.719 16.628 1.00 97.00 271 TRP A O 1
ATOM 2174 N N . THR A 1 272 ? -13.068 5.695 17.138 1.00 97.50 272 THR A N 1
ATOM 2175 C CA . THR A 1 272 ? -13.972 4.618 16.723 1.00 97.50 272 THR A CA 1
ATOM 2176 C C . THR A 1 272 ? -15.232 5.176 16.035 1.00 97.50 272 THR A C 1
ATOM 2178 O O . THR A 1 272 ? -15.559 6.350 16.198 1.00 97.50 272 THR A O 1
ATOM 2181 N N . PRO A 1 273 ? -16.022 4.337 15.340 1.00 96.56 273 PRO A N 1
ATOM 2182 C CA . PRO A 1 273 ? -17.388 4.676 14.928 1.00 96.56 273 PRO A CA 1
ATOM 2183 C C . PRO A 1 273 ? -18.384 4.991 16.067 1.00 96.56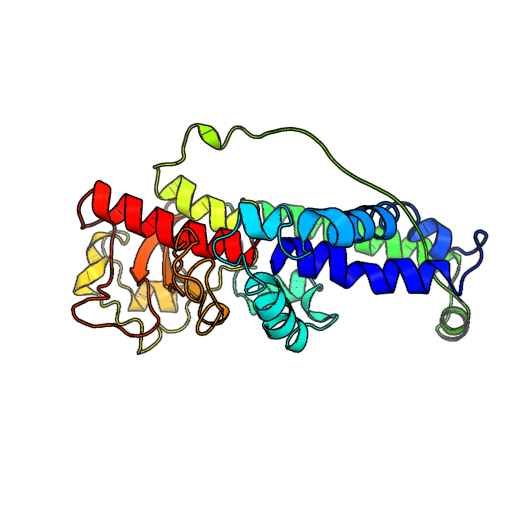 273 PRO A C 1
ATOM 2185 O O . PRO A 1 273 ? -19.532 5.306 15.766 1.00 96.56 273 PRO A O 1
ATOM 2188 N N . ASN A 1 274 ? -17.998 4.863 17.347 1.00 95.81 274 ASN A N 1
ATOM 2189 C CA . ASN A 1 274 ? -18.825 5.262 18.496 1.00 95.81 274 ASN A CA 1
ATOM 2190 C C . ASN A 1 274 ? -18.631 6.742 18.888 1.00 95.81 274 ASN A C 1
ATOM 2192 O O . ASN A 1 274 ? -19.430 7.271 19.661 1.00 95.81 274 ASN A O 1
ATOM 2196 N N . ASP A 1 275 ? -17.574 7.390 18.390 1.00 96.12 275 ASP A N 1
ATOM 2197 C CA . ASP A 1 275 ? -17.301 8.815 18.596 1.00 96.12 275 ASP A CA 1
ATOM 2198 C C . ASP A 1 275 ? -18.215 9.693 17.716 1.00 96.12 275 ASP A C 1
ATOM 2200 O O . ASP A 1 275 ? -19.051 9.189 16.960 1.00 96.12 275 ASP A O 1
ATOM 2204 N N . SER A 1 276 ? -18.101 11.026 17.800 1.00 95.75 276 SER A N 1
ATOM 2205 C CA . SER A 1 276 ? -18.951 11.898 16.977 1.00 95.75 276 SER A CA 1
ATOM 2206 C C . SER A 1 276 ? -18.671 11.716 15.478 1.00 95.75 276 SER A C 1
ATOM 2208 O O . SER A 1 276 ? -17.550 11.406 15.069 1.00 95.75 276 SER A O 1
ATOM 2210 N N . GLU A 1 277 ? -19.680 11.957 14.631 1.00 91.06 277 GLU A N 1
ATOM 2211 C CA . GLU A 1 277 ? -19.548 11.841 13.169 1.00 91.06 277 GLU A CA 1
ATOM 2212 C C . GLU A 1 277 ? -18.372 12.674 12.625 1.00 91.06 277 GLU A C 1
ATOM 2214 O O . GLU A 1 277 ? -17.671 12.242 11.705 1.00 91.06 277 GLU A O 1
ATOM 2219 N N . LEU A 1 278 ? -18.124 13.845 13.222 1.00 91.44 278 LEU A N 1
ATOM 2220 C CA . LEU A 1 278 ? -17.013 14.721 12.864 1.00 91.44 278 LEU A CA 1
ATOM 2221 C C . LEU A 1 278 ? -15.672 14.141 13.318 1.00 91.44 278 LEU A C 1
ATOM 2223 O O . LEU A 1 278 ? -14.765 14.043 12.494 1.00 91.44 278 LEU A O 1
ATOM 2227 N N . ASP A 1 279 ? -15.550 13.708 14.575 1.00 93.50 279 ASP A N 1
ATOM 2228 C CA . ASP A 1 279 ? -14.304 13.143 15.112 1.00 93.50 279 ASP A CA 1
ATOM 2229 C C . ASP A 1 279 ? -13.905 11.869 14.359 1.00 93.50 279 ASP A C 1
ATOM 2231 O O . ASP A 1 279 ? -12.760 11.726 13.920 1.00 93.50 279 ASP A O 1
ATOM 2235 N N . TRP A 1 280 ? -14.870 10.984 14.095 1.00 96.06 280 TRP A N 1
ATOM 2236 C CA . TRP A 1 280 ? -14.647 9.778 13.302 1.00 96.06 280 TRP A CA 1
ATOM 2237 C C . TRP A 1 280 ? -14.316 10.092 11.837 1.00 96.06 280 TRP A C 1
ATOM 2239 O O . TRP A 1 280 ? -13.459 9.441 11.233 1.00 96.06 280 TRP A O 1
ATOM 2249 N N . THR A 1 281 ? -14.927 11.128 11.252 1.00 89.81 281 THR A N 1
ATOM 2250 C CA . THR A 1 281 ? -14.572 11.599 9.903 1.00 89.81 281 THR A CA 1
ATOM 2251 C C . THR A 1 281 ? -13.156 12.172 9.860 1.00 89.81 281 THR A C 1
ATOM 2253 O O . THR A 1 281 ? -12.393 11.813 8.960 1.00 89.81 281 THR A O 1
ATOM 2256 N N . PHE A 1 282 ? -12.747 12.972 10.848 1.00 89.31 282 PHE A N 1
ATOM 2257 C CA . PHE A 1 282 ? -11.369 13.450 10.957 1.00 89.31 282 PHE A CA 1
ATOM 2258 C C . PHE A 1 282 ? -10.387 12.296 11.168 1.00 89.31 282 PHE A C 1
ATOM 2260 O O . PHE A 1 282 ? -9.368 12.248 10.480 1.00 89.31 282 PHE A O 1
ATOM 2267 N N . ALA A 1 283 ? -10.694 11.321 12.027 1.00 93.56 283 ALA A N 1
ATOM 2268 C CA . ALA A 1 283 ? -9.844 10.149 12.234 1.00 93.56 283 ALA A CA 1
ATOM 2269 C C . ALA A 1 283 ? -9.648 9.338 10.943 1.00 93.56 283 ALA A C 1
ATOM 2271 O O . ALA A 1 283 ? -8.517 8.996 10.573 1.00 93.56 283 ALA A O 1
ATOM 2272 N N . LYS A 1 284 ? -10.735 9.125 10.191 1.00 93.50 284 LYS A N 1
ATOM 2273 C CA . LYS A 1 284 ? -10.702 8.550 8.841 1.00 93.50 284 LYS A CA 1
ATOM 2274 C C . LYS A 1 284 ? -9.852 9.384 7.877 1.00 93.50 284 LYS A C 1
ATOM 2276 O O . LYS A 1 284 ? -9.082 8.797 7.112 1.00 93.50 284 LYS A O 1
ATOM 2281 N N . MET A 1 285 ? -9.941 10.715 7.911 1.00 88.31 285 MET A N 1
ATOM 2282 C CA . MET A 1 285 ? -9.128 11.610 7.073 1.00 88.31 285 MET A CA 1
ATOM 2283 C C . MET A 1 285 ? -7.635 11.539 7.417 1.00 88.31 285 MET A C 1
ATOM 2285 O O . MET A 1 285 ? -6.834 11.365 6.503 1.00 88.31 285 MET A O 1
ATOM 2289 N N . TRP A 1 286 ? -7.244 11.581 8.696 1.00 89.69 286 TRP A N 1
ATOM 2290 C CA . TRP A 1 286 ? -5.842 11.438 9.125 1.00 89.69 286 TRP A CA 1
ATOM 2291 C C . TRP A 1 286 ? -5.220 10.124 8.646 1.00 89.69 286 TRP A C 1
ATOM 2293 O O . TRP A 1 286 ? -4.132 10.123 8.062 1.00 89.69 286 TRP A O 1
ATOM 2303 N N . LEU A 1 287 ? -5.945 9.012 8.806 1.00 93.38 287 LEU A N 1
ATOM 2304 C CA . LEU A 1 287 ? -5.499 7.705 8.329 1.00 93.38 287 LEU A CA 1
ATOM 2305 C C . LEU A 1 287 ? -5.358 7.656 6.794 1.00 93.38 287 LEU A C 1
ATOM 2307 O O . LEU A 1 287 ? -4.425 7.028 6.290 1.00 93.38 287 LEU A O 1
ATOM 2311 N N . ARG A 1 288 ? -6.208 8.363 6.030 1.00 89.12 288 ARG A N 1
ATOM 2312 C CA . ARG A 1 288 ? -6.022 8.480 4.569 1.00 89.12 288 ARG A CA 1
ATOM 2313 C C . ARG A 1 288 ? -4.930 9.460 4.163 1.00 89.12 288 ARG A C 1
ATOM 2315 O O . ARG A 1 288 ? -4.282 9.213 3.152 1.00 89.12 288 ARG A O 1
ATOM 2322 N N . THR A 1 289 ? -4.645 10.500 4.941 1.00 87.62 289 THR A N 1
ATOM 2323 C CA . THR A 1 289 ? -3.472 11.358 4.713 1.00 87.62 289 THR A CA 1
ATOM 2324 C C . THR A 1 289 ? -2.190 10.527 4.790 1.00 87.62 289 THR A C 1
ATOM 2326 O O . THR A 1 289 ? -1.384 10.582 3.861 1.00 87.62 289 THR A O 1
ATOM 2329 N N . ALA A 1 290 ? -2.041 9.688 5.823 1.00 90.50 290 ALA A N 1
ATOM 2330 C CA . ALA A 1 290 ? -0.923 8.747 5.954 1.00 90.50 290 ALA A CA 1
ATOM 2331 C C . ALA A 1 290 ? -0.862 7.729 4.796 1.00 90.50 290 ALA A C 1
ATOM 2333 O O . ALA A 1 290 ? 0.196 7.543 4.190 1.00 90.50 290 ALA A O 1
ATOM 2334 N N . ASP A 1 291 ? -2.000 7.135 4.421 1.00 88.62 291 ASP A N 1
ATOM 2335 C CA . ASP A 1 291 ? -2.121 6.226 3.271 1.00 88.62 291 ASP A CA 1
ATOM 2336 C C . ASP A 1 291 ? -1.721 6.887 1.936 1.00 88.62 291 ASP A C 1
AT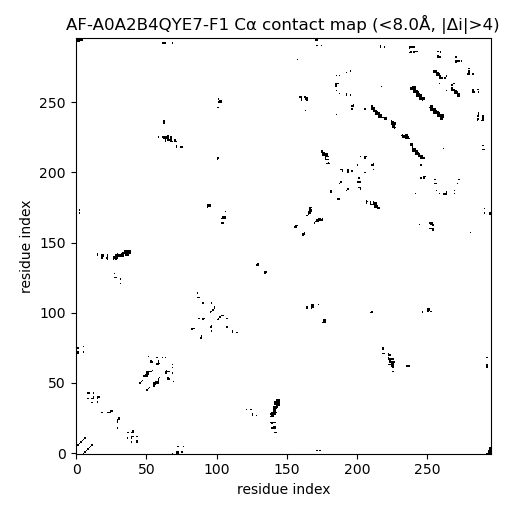OM 2338 O O . ASP A 1 291 ? -1.039 6.271 1.118 1.00 88.62 291 ASP A O 1
ATOM 2342 N N . VAL A 1 292 ? -2.058 8.165 1.730 1.00 83.25 292 VAL A N 1
ATOM 2343 C CA . VAL A 1 292 ? -1.663 8.947 0.546 1.00 83.25 292 VAL A CA 1
ATOM 2344 C C . VAL A 1 292 ? -0.170 9.290 0.563 1.00 83.25 292 VAL A C 1
ATOM 2346 O O . VAL A 1 292 ? 0.484 9.143 -0.474 1.00 83.25 292 VAL A O 1
ATOM 2349 N N . GLN A 1 293 ? 0.403 9.671 1.715 1.00 83.38 293 GLN A N 1
ATOM 2350 C CA . GLN A 1 293 ? 1.857 9.881 1.844 1.00 83.38 293 GLN A CA 1
ATOM 2351 C C . GLN A 1 293 ? 2.628 8.578 1.575 1.00 83.38 293 GLN A C 1
ATOM 2353 O O . GLN A 1 293 ? 3.650 8.578 0.877 1.00 83.38 293 GLN A O 1
ATOM 2358 N N . TRP A 1 294 ? 2.116 7.442 2.057 1.00 85.38 294 TRP A N 1
ATOM 2359 C CA . TRP A 1 294 ? 2.637 6.125 1.705 1.00 85.38 294 TRP A CA 1
ATOM 2360 C C . TRP A 1 294 ? 2.474 5.851 0.205 1.00 85.38 294 TRP A C 1
ATOM 2362 O O . TRP A 1 294 ? 3.446 5.458 -0.430 1.00 85.38 294 TRP A O 1
ATOM 2372 N N . HIS A 1 295 ? 1.315 6.106 -0.406 1.00 82.44 295 HIS A N 1
ATOM 2373 C CA . HIS A 1 295 ? 1.063 5.820 -1.823 1.00 82.44 295 HIS A CA 1
ATOM 2374 C C . HIS A 1 295 ? 1.967 6.615 -2.784 1.00 82.44 295 HIS A C 1
ATOM 2376 O O . HIS A 1 295 ? 2.912 6.039 -3.327 1.00 82.44 295 HIS A O 1
ATOM 2382 N N . GLN A 1 296 ? 1.738 7.933 -2.917 1.00 69.38 296 GLN A N 1
ATOM 2383 C CA . GLN A 1 296 ? 2.126 8.805 -4.056 1.00 69.38 296 GLN A CA 1
ATOM 2384 C C . GLN A 1 296 ? 3.542 8.649 -4.625 1.00 69.38 296 GLN A C 1
ATOM 2386 O O . GLN A 1 296 ? 3.686 8.009 -5.681 1.00 69.38 296 GLN A O 1
#